Protein AF-A0A956HZU3-F1 (afdb_monomer)

Secondary structure (DSSP, 8-state):
-HHHHHHHHHHHHHHH-SS--TTHHHHHHHHHHHHHHHHHHHHHHTT--HHHHHHHHHHHHHHHHHHHHHHHHHHSS--SHHHHHHHHHHHHHS-TT--EE-SSS--TTS---SGGGS--GGGHHHHHTTSS--HHHHHHHH--SEEE--GGGGGS-HHHHHHHHHHEEEEETTEEEEEEEEETTSS-SEEEE-S-EEEEEEE-TT---EEETTEEPPTTS-EEE-SEEEEEEES-SEEEEEE-TTT-SSPPP-PPPTT--------

pLDDT: mean 79.98, std 14.67, range [31.06, 97.0]

Structure (mmCIF, N/CA/C/O backbone):
data_AF-A0A956HZU3-F1
#
_entry.id   AF-A0A956HZU3-F1
#
loop_
_atom_site.group_PDB
_atom_site.id
_atom_site.type_symbol
_atom_site.label_atom_id
_atom_site.label_alt_id
_atom_site.label_comp_id
_atom_site.label_asym_id
_atom_site.label_entity_id
_atom_site.label_seq_id
_atom_site.pdbx_PDB_ins_code
_atom_site.Cartn_x
_atom_site.Cartn_y
_atom_site.Cartn_z
_atom_site.occupancy
_atom_site.B_iso_or_equiv
_atom_site.auth_seq_id
_atom_site.auth_comp_id
_atom_site.auth_asym_id
_atom_site.auth_atom_id
_atom_site.pdbx_PDB_model_num
ATOM 1 N N . MET A 1 1 ? 22.272 3.287 -42.317 1.00 55.22 1 MET A N 1
ATOM 2 C CA . MET A 1 1 ? 21.400 4.434 -41.966 1.00 55.22 1 MET A CA 1
ATOM 3 C C . MET A 1 1 ? 20.396 4.067 -40.876 1.00 55.22 1 MET A C 1
ATOM 5 O O . MET A 1 1 ? 20.368 4.756 -39.868 1.00 55.22 1 MET A O 1
ATOM 9 N N . VAL A 1 2 ? 19.660 2.955 -41.013 1.00 59.88 2 VAL A N 1
ATOM 10 C CA . VAL A 1 2 ? 18.665 2.486 -40.021 1.00 59.88 2 VAL A CA 1
ATOM 11 C C . VAL A 1 2 ? 19.249 2.324 -38.608 1.00 59.88 2 VAL A C 1
ATOM 13 O O . VAL A 1 2 ? 18.708 2.892 -37.665 1.00 59.88 2 VAL A O 1
ATOM 16 N N . SER A 1 3 ? 20.396 1.655 -38.459 1.00 63.81 3 SER A N 1
ATOM 17 C CA . SER A 1 3 ? 21.000 1.378 -37.145 1.00 63.81 3 SER A CA 1
ATOM 18 C C . SER A 1 3 ? 21.489 2.652 -36.428 1.00 63.81 3 SER A C 1
ATOM 20 O O . SER A 1 3 ? 21.350 2.769 -35.216 1.00 63.81 3 SER A O 1
ATOM 22 N N . ALA A 1 4 ? 21.968 3.664 -37.165 1.00 64.19 4 ALA A N 1
ATOM 23 C CA . ALA A 1 4 ? 22.393 4.947 -36.590 1.00 64.19 4 ALA A CA 1
ATOM 24 C C . ALA A 1 4 ? 21.206 5.787 -36.083 1.00 64.19 4 ALA A C 1
ATOM 26 O O . ALA A 1 4 ? 21.270 6.355 -34.994 1.00 64.19 4 ALA A O 1
ATOM 27 N N . CYS A 1 5 ? 20.099 5.820 -36.834 1.00 70.62 5 CYS A N 1
ATOM 28 C CA . CYS A 1 5 ? 18.859 6.460 -36.391 1.00 70.62 5 CYS A CA 1
ATOM 29 C C . CYS A 1 5 ? 18.280 5.769 -35.149 1.00 70.62 5 CYS A C 1
ATOM 31 O O . CYS A 1 5 ? 17.784 6.443 -34.249 1.00 70.62 5 CYS A O 1
ATOM 33 N N . PHE A 1 6 ? 18.385 4.440 -35.074 1.00 68.31 6 PHE A N 1
ATOM 34 C CA . PHE A 1 6 ? 17.896 3.666 -33.937 1.00 68.31 6 PHE A CA 1
ATOM 35 C C . PHE A 1 6 ? 18.713 3.928 -32.666 1.00 68.31 6 PHE A C 1
ATOM 37 O O . PHE A 1 6 ? 18.137 4.196 -31.615 1.00 68.31 6 PHE A O 1
ATOM 44 N N . VAL A 1 7 ? 20.046 3.951 -32.772 1.00 69.25 7 VAL A N 1
ATOM 45 C CA . VAL A 1 7 ? 20.946 4.323 -31.666 1.00 69.25 7 VAL A CA 1
ATOM 46 C C . VAL A 1 7 ? 20.648 5.744 -31.183 1.00 69.25 7 VAL A C 1
ATOM 48 O O . VAL A 1 7 ? 20.482 5.960 -29.984 1.00 69.25 7 VAL A O 1
ATOM 51 N N . ALA A 1 8 ? 20.519 6.708 -32.100 1.00 71.75 8 ALA A N 1
ATOM 52 C CA . ALA A 1 8 ? 20.198 8.092 -31.752 1.00 71.75 8 ALA A CA 1
ATOM 53 C C . ALA A 1 8 ? 18.839 8.211 -31.039 1.00 71.75 8 ALA A C 1
ATOM 55 O O . ALA A 1 8 ? 18.731 8.902 -30.026 1.00 71.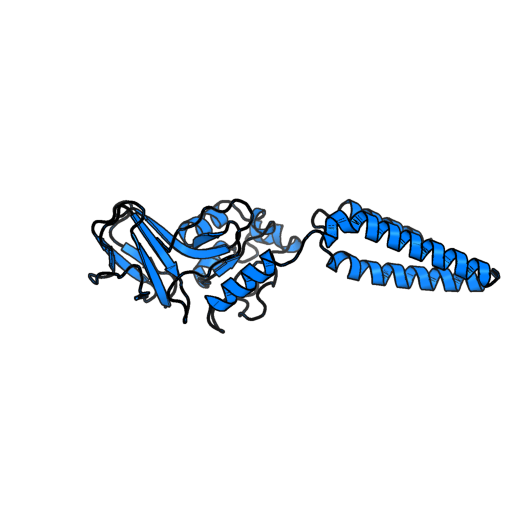75 8 ALA A O 1
ATOM 56 N N . PHE A 1 9 ? 17.821 7.489 -31.515 1.00 75.88 9 PHE A N 1
ATOM 57 C CA . PHE A 1 9 ? 16.510 7.426 -30.873 1.00 75.88 9 PHE A CA 1
ATOM 58 C C . PHE A 1 9 ? 16.578 6.803 -29.472 1.00 75.88 9 PHE A C 1
ATOM 60 O O . PHE A 1 9 ? 16.013 7.357 -28.531 1.00 75.88 9 PHE A O 1
ATOM 67 N N . SER A 1 10 ? 17.308 5.696 -29.295 1.00 70.19 10 SER A N 1
ATOM 68 C CA . SER A 1 10 ? 17.503 5.065 -27.984 1.00 70.19 10 SER A CA 1
ATOM 69 C C . SER A 1 10 ? 18.225 5.985 -26.993 1.00 70.19 10 SER A C 1
ATOM 71 O O . SER A 1 10 ? 17.832 6.062 -25.829 1.00 70.19 10 SER A O 1
ATOM 73 N N . MET A 1 11 ? 19.236 6.729 -27.448 1.00 72.12 11 MET A N 1
ATOM 74 C CA . MET A 1 11 ? 19.947 7.712 -26.622 1.00 72.12 11 MET A CA 1
ATOM 75 C C . MET A 1 11 ? 19.047 8.892 -26.234 1.00 72.12 11 MET A C 1
ATOM 77 O O . MET A 1 11 ? 19.053 9.319 -25.078 1.00 72.12 11 MET A O 1
ATOM 81 N N . LEU A 1 12 ? 18.227 9.388 -27.166 1.00 74.31 12 LEU A N 1
ATOM 82 C CA . LEU A 1 12 ? 17.253 10.444 -26.887 1.00 74.31 12 LEU A CA 1
ATOM 83 C C . LEU A 1 12 ? 16.189 9.973 -25.889 1.00 74.31 12 LEU A C 1
ATOM 85 O O . LEU A 1 12 ? 15.885 10.696 -24.943 1.00 74.31 12 LEU A O 1
ATOM 89 N N . ALA A 1 13 ? 15.680 8.748 -26.048 1.00 71.44 13 ALA A N 1
ATOM 90 C CA . ALA A 1 13 ? 14.733 8.139 -25.119 1.00 71.44 13 ALA A CA 1
ATOM 91 C C . ALA A 1 13 ? 15.297 8.080 -23.688 1.00 71.44 13 ALA A C 1
ATOM 93 O O . ALA A 1 13 ? 14.572 8.368 -22.740 1.00 71.44 13 ALA A O 1
ATOM 94 N N . PHE A 1 14 ? 16.592 7.790 -23.518 1.00 66.75 14 PHE A N 1
ATOM 95 C CA . PHE A 1 14 ? 17.268 7.835 -22.215 1.00 66.75 14 PHE A CA 1
ATOM 96 C C . PHE A 1 14 ? 17.380 9.236 -21.626 1.00 66.75 14 PHE A C 1
ATOM 98 O O . PHE A 1 14 ? 17.186 9.412 -20.421 1.00 66.75 14 PHE A O 1
ATOM 105 N N . ALA A 1 15 ? 17.699 10.221 -22.464 1.00 68.31 15 ALA A N 1
ATOM 106 C CA . ALA A 1 15 ? 17.847 11.603 -22.032 1.00 68.31 15 ALA A CA 1
ATOM 107 C C . ALA A 1 15 ? 16.521 12.189 -21.523 1.00 68.31 15 ALA A C 1
ATOM 109 O O . ALA A 1 15 ? 16.525 12.973 -20.575 1.00 68.31 15 ALA A O 1
ATOM 110 N N . ILE A 1 16 ? 15.393 11.782 -22.117 1.00 70.06 16 ILE A N 1
ATOM 111 C CA . ILE A 1 16 ? 14.059 12.290 -21.764 1.00 70.06 16 ILE A CA 1
ATOM 112 C C . ILE A 1 16 ? 13.296 11.401 -20.775 1.00 70.06 16 ILE A C 1
ATOM 114 O O . ILE A 1 16 ? 12.243 11.819 -20.298 1.00 70.06 16 ILE A O 1
ATOM 118 N N . ASN A 1 17 ? 13.777 10.188 -20.466 1.00 65.69 17 ASN A N 1
ATOM 119 C CA . ASN A 1 17 ? 13.073 9.276 -19.564 1.00 65.69 17 ASN A CA 1
ATOM 120 C C . ASN A 1 17 ? 13.079 9.837 -18.127 1.00 65.69 17 ASN A C 1
ATOM 122 O O . ASN A 1 17 ? 14.138 9.904 -17.491 1.00 65.69 17 ASN A O 1
ATOM 126 N N . PRO A 1 18 ? 11.909 10.208 -17.573 1.00 61.69 18 PRO A N 1
ATOM 127 C CA . PRO A 1 18 ? 11.825 10.784 -16.234 1.00 61.69 18 PRO A CA 1
ATOM 128 C C . PRO A 1 18 ? 12.069 9.749 -15.126 1.00 61.69 18 PRO A C 1
ATOM 130 O O . PRO A 1 18 ? 12.296 10.128 -13.980 1.00 61.69 18 PRO A O 1
ATOM 133 N N . THR A 1 19 ? 12.041 8.454 -15.456 1.00 61.81 19 THR A N 1
ATOM 134 C CA . THR A 1 19 ? 12.179 7.324 -14.528 1.00 61.81 19 THR A CA 1
ATOM 135 C C . THR A 1 19 ? 13.442 6.514 -14.837 1.00 61.81 19 THR A C 1
ATOM 137 O O . THR A 1 19 ? 13.384 5.516 -15.565 1.00 61.81 19 THR A O 1
ATOM 140 N N . PRO A 1 20 ? 14.606 6.941 -14.319 1.00 64.62 20 PRO A N 1
ATOM 141 C CA . PRO A 1 20 ? 15.894 6.376 -14.679 1.00 64.62 20 PRO A CA 1
ATOM 142 C C . PRO A 1 20 ? 16.182 5.055 -13.943 1.00 64.62 20 PRO A C 1
ATOM 144 O O . PRO A 1 20 ? 17.104 4.967 -13.139 1.00 64.62 20 PRO A O 1
ATOM 147 N N . PHE A 1 21 ? 15.396 4.011 -14.206 1.00 62.34 21 PHE A N 1
ATOM 148 C CA . PHE A 1 21 ? 15.615 2.700 -13.593 1.00 62.34 21 PHE A CA 1
ATOM 149 C C . PHE A 1 21 ? 16.594 1.832 -14.403 1.00 62.34 21 PHE A C 1
ATOM 151 O O . PHE A 1 21 ? 16.495 1.806 -15.635 1.00 62.34 21 PHE A O 1
ATOM 158 N N . PRO A 1 22 ? 17.494 1.065 -13.750 1.00 60.50 22 PRO A N 1
ATOM 159 C CA . PRO A 1 22 ? 18.492 0.232 -14.428 1.00 60.50 22 PRO A CA 1
ATOM 160 C C . PRO A 1 22 ? 17.939 -0.764 -15.456 1.00 60.50 22 PRO A C 1
ATOM 162 O O . PRO A 1 22 ? 18.592 -1.038 -16.459 1.00 60.50 22 PRO A O 1
ATOM 165 N N . TYR A 1 23 ? 16.723 -1.284 -15.267 1.00 64.81 23 TYR A N 1
ATOM 166 C CA . TYR A 1 23 ? 16.140 -2.248 -16.208 1.00 64.81 23 TYR A CA 1
ATOM 167 C C . TYR A 1 23 ? 15.876 -1.651 -17.602 1.00 64.81 23 TYR A C 1
ATOM 169 O O . TYR A 1 23 ? 15.844 -2.393 -18.582 1.00 64.81 23 TYR A O 1
ATOM 177 N N . ASN A 1 24 ? 15.752 -0.322 -17.724 1.00 68.88 24 ASN A N 1
ATOM 178 C CA . ASN A 1 24 ? 15.607 0.345 -19.022 1.00 68.88 24 ASN A CA 1
ATOM 179 C C . ASN A 1 24 ? 16.852 0.149 -19.912 1.00 68.88 24 ASN A C 1
ATOM 181 O O . ASN A 1 24 ? 16.731 0.155 -21.137 1.00 68.88 24 ASN A O 1
ATOM 185 N N . PHE A 1 25 ? 18.034 -0.097 -19.323 1.00 67.06 25 PHE A N 1
ATOM 186 C CA . PHE A 1 25 ? 19.242 -0.467 -20.073 1.00 67.06 25 PHE A CA 1
ATOM 187 C C . PHE A 1 25 ? 19.149 -1.841 -20.707 1.00 67.06 25 PHE A C 1
ATOM 189 O O . PHE A 1 25 ? 19.739 -2.031 -21.760 1.00 67.06 25 PHE A O 1
ATOM 196 N N . LEU A 1 26 ? 18.398 -2.780 -20.131 1.00 67.19 26 LEU A N 1
ATOM 197 C CA . LEU A 1 26 ? 18.351 -4.148 -20.641 1.00 67.19 26 LEU A CA 1
ATOM 198 C C . LEU A 1 26 ? 17.719 -4.204 -22.040 1.00 67.19 26 LEU A C 1
ATOM 200 O O . LEU A 1 26 ? 18.273 -4.816 -22.952 1.00 67.19 26 LEU A O 1
ATOM 204 N N . ALA A 1 27 ? 16.598 -3.500 -22.224 1.00 68.50 27 ALA A N 1
ATOM 205 C CA . ALA A 1 27 ? 15.901 -3.433 -23.507 1.00 68.50 27 ALA A CA 1
ATOM 206 C C . ALA A 1 27 ? 16.767 -2.785 -24.600 1.00 68.50 27 ALA A C 1
ATOM 208 O O . ALA A 1 27 ? 16.795 -3.245 -25.740 1.00 68.50 27 ALA A O 1
ATOM 209 N N . ILE A 1 28 ? 17.511 -1.736 -24.246 1.00 68.19 28 ILE A N 1
ATOM 210 C CA . ILE A 1 28 ? 18.325 -0.982 -25.202 1.00 68.19 28 ILE A CA 1
ATOM 211 C C . ILE A 1 28 ? 19.674 -1.658 -25.450 1.00 68.19 28 ILE A C 1
ATOM 213 O O . ILE A 1 28 ? 20.133 -1.666 -26.585 1.00 68.19 28 ILE A O 1
ATOM 217 N N . ALA A 1 29 ? 20.283 -2.294 -24.449 1.00 70.19 29 ALA A N 1
ATOM 218 C CA . ALA A 1 29 ? 21.513 -3.064 -24.620 1.00 70.19 29 ALA A CA 1
ATOM 219 C C . ALA A 1 29 ? 21.336 -4.165 -25.673 1.00 70.19 29 ALA A C 1
ATOM 221 O O . ALA A 1 29 ? 22.202 -4.322 -26.530 1.00 70.19 29 ALA A O 1
ATOM 222 N N . GLY A 1 30 ? 20.190 -4.858 -25.674 1.00 70.94 30 GLY A N 1
ATOM 223 C CA . GLY A 1 30 ? 19.863 -5.833 -26.717 1.00 70.94 30 GLY A CA 1
ATOM 224 C C . GLY A 1 30 ? 19.826 -5.211 -28.118 1.00 70.94 30 GLY A C 1
ATOM 225 O O . GLY A 1 30 ? 20.436 -5.728 -29.050 1.00 70.94 30 GLY A O 1
ATOM 226 N N . VAL A 1 31 ? 19.176 -4.056 -28.262 1.00 71.69 31 VAL A N 1
ATOM 227 C CA . VAL A 1 31 ? 19.087 -3.322 -29.537 1.00 71.69 31 VAL A CA 1
ATOM 228 C C . VAL A 1 31 ? 20.450 -2.796 -30.002 1.00 71.69 31 VAL A C 1
ATOM 230 O O . VAL A 1 31 ? 20.786 -2.907 -31.184 1.00 71.69 31 VAL A O 1
ATOM 233 N N . LEU A 1 32 ? 21.243 -2.231 -29.090 1.00 70.94 32 LEU A N 1
ATOM 234 C CA . LEU A 1 32 ? 22.584 -1.723 -29.375 1.00 70.94 32 LEU A CA 1
ATOM 235 C C . LEU A 1 32 ? 23.521 -2.858 -29.790 1.00 70.94 32 LEU A C 1
ATOM 237 O O . LEU A 1 32 ? 24.273 -2.692 -30.745 1.00 70.94 32 LEU A O 1
ATOM 241 N N . LEU A 1 33 ? 23.434 -4.016 -29.130 1.00 72.62 33 LEU A N 1
ATOM 242 C CA . LEU A 1 33 ? 24.206 -5.205 -29.483 1.00 72.62 33 LEU A CA 1
ATOM 243 C C . LEU A 1 33 ? 23.880 -5.675 -30.904 1.00 72.62 33 LEU A C 1
ATOM 245 O O . LEU A 1 33 ? 24.791 -5.869 -31.704 1.00 72.62 33 LEU A O 1
ATOM 249 N N . LEU A 1 34 ? 22.596 -5.801 -31.247 1.00 77.94 34 LEU A N 1
ATOM 250 C CA . LEU A 1 34 ? 22.176 -6.194 -32.597 1.00 77.94 34 LEU A CA 1
ATOM 251 C C . LEU A 1 34 ? 22.627 -5.176 -33.653 1.00 77.94 34 LEU A C 1
ATOM 253 O O . LEU A 1 34 ? 23.171 -5.559 -34.688 1.00 77.94 34 LEU A O 1
ATOM 257 N N . SER A 1 35 ? 22.478 -3.881 -33.363 1.00 73.25 35 SER A N 1
ATOM 258 C CA . SER A 1 35 ? 22.921 -2.794 -34.248 1.00 73.25 35 SER A CA 1
ATOM 259 C C . SER A 1 35 ? 24.441 -2.793 -34.447 1.00 73.25 35 SER A C 1
ATOM 261 O O . SER A 1 35 ? 24.927 -2.531 -35.550 1.00 73.25 35 SER A O 1
ATOM 263 N N . ALA A 1 36 ? 25.202 -3.103 -33.395 1.00 72.62 36 ALA A N 1
ATOM 264 C CA . ALA A 1 36 ? 26.652 -3.228 -33.453 1.00 72.62 36 ALA A CA 1
ATOM 265 C C . ALA A 1 36 ? 27.071 -4.444 -34.288 1.00 72.62 36 ALA A C 1
ATOM 267 O O . ALA A 1 36 ? 27.919 -4.304 -35.165 1.00 72.62 36 ALA A O 1
ATOM 268 N N . LEU A 1 37 ? 26.449 -5.609 -34.082 1.00 76.50 37 LEU A N 1
ATOM 269 C CA . LEU A 1 37 ? 26.722 -6.820 -34.864 1.00 76.50 37 LEU A CA 1
ATOM 270 C C . LEU A 1 37 ? 26.421 -6.620 -36.355 1.00 76.50 37 LEU A C 1
ATOM 272 O O . LEU A 1 37 ? 27.243 -6.977 -37.197 1.00 76.50 37 LEU A O 1
ATOM 276 N N . GLU A 1 38 ? 25.292 -5.990 -36.684 1.00 81.38 38 GLU A N 1
ATOM 277 C CA . GLU A 1 38 ? 24.943 -5.634 -38.063 1.00 81.38 38 GLU A CA 1
ATOM 278 C C . GLU A 1 38 ? 25.987 -4.687 -38.676 1.00 81.38 38 GLU A C 1
ATOM 280 O O . GLU A 1 38 ? 26.440 -4.884 -39.805 1.00 81.38 38 GLU A O 1
ATOM 285 N N . SER A 1 39 ? 26.408 -3.669 -37.922 1.00 74.19 39 SER A N 1
ATOM 286 C CA . SER A 1 39 ? 27.411 -2.704 -38.382 1.00 74.19 39 SER A CA 1
ATOM 287 C C . SER A 1 39 ? 28.773 -3.366 -38.604 1.00 74.19 39 SER A C 1
ATOM 289 O O . SER A 1 39 ? 29.423 -3.099 -39.611 1.00 74.19 39 SER A O 1
ATOM 291 N N . LEU A 1 40 ? 29.189 -4.272 -37.715 1.00 73.94 40 LEU A N 1
ATOM 292 C CA . LEU A 1 40 ? 30.429 -5.044 -37.852 1.00 73.94 40 LEU A CA 1
ATOM 293 C C . LEU A 1 40 ? 30.390 -5.977 -39.061 1.00 73.94 40 LEU A C 1
ATOM 295 O O . LEU A 1 40 ? 31.384 -6.090 -39.778 1.00 73.94 40 LEU A O 1
ATOM 299 N N . HIS A 1 41 ? 29.245 -6.609 -39.314 1.00 79.88 41 HIS A N 1
ATOM 300 C CA . HIS A 1 41 ? 29.042 -7.438 -40.495 1.00 79.88 41 HIS A CA 1
ATOM 301 C C . HIS A 1 41 ? 29.198 -6.615 -41.784 1.00 79.88 41 HIS A C 1
ATOM 303 O O . HIS A 1 41 ? 30.022 -6.964 -42.627 1.00 79.88 41 HIS A O 1
ATOM 309 N N . ARG A 1 42 ? 28.527 -5.460 -41.882 1.00 79.31 42 ARG A N 1
ATOM 310 C CA . ARG A 1 42 ? 28.642 -4.544 -43.034 1.00 79.31 42 ARG A CA 1
ATOM 311 C C . ARG A 1 42 ? 30.064 -4.000 -43.226 1.00 79.31 42 ARG A C 1
ATOM 313 O O . ARG A 1 42 ? 30.532 -3.897 -44.355 1.00 79.31 42 ARG A O 1
ATOM 320 N N . LEU A 1 43 ? 30.765 -3.667 -42.138 1.00 73.56 43 LEU A N 1
ATOM 321 C CA . LEU A 1 43 ? 32.158 -3.192 -42.184 1.00 73.56 43 LEU A CA 1
ATOM 322 C C . LEU A 1 43 ? 33.127 -4.282 -42.668 1.00 73.56 43 LEU A C 1
ATOM 324 O O . LEU A 1 43 ? 34.098 -3.988 -43.363 1.00 73.56 43 LEU A O 1
ATOM 328 N N . ARG A 1 44 ? 32.873 -5.548 -42.319 1.00 73.50 44 ARG A N 1
ATOM 329 C CA . ARG A 1 44 ? 33.633 -6.685 -42.850 1.00 73.50 44 ARG A CA 1
ATOM 330 C C . ARG A 1 44 ? 33.387 -6.865 -44.350 1.00 73.50 44 ARG A C 1
ATOM 332 O O . ARG A 1 44 ? 34.336 -7.118 -45.085 1.00 73.50 44 ARG A O 1
ATOM 339 N N . GLU A 1 45 ? 32.143 -6.718 -44.801 1.00 81.88 45 GLU A N 1
ATOM 340 C CA . GLU A 1 45 ? 31.785 -6.816 -46.224 1.00 81.88 45 GLU A CA 1
ATOM 341 C C . GLU A 1 45 ? 32.342 -5.663 -47.067 1.00 81.88 45 GLU A C 1
ATOM 343 O O . GLU A 1 45 ? 32.662 -5.860 -48.236 1.00 81.88 45 GLU A O 1
ATOM 348 N N . SER A 1 46 ? 32.552 -4.479 -46.485 1.00 79.06 46 SER A N 1
ATOM 349 C CA . SER A 1 46 ? 33.123 -3.326 -47.195 1.00 79.06 46 SER A CA 1
ATOM 350 C C . SER A 1 46 ? 34.637 -3.420 -47.448 1.00 79.06 46 SER A C 1
ATOM 352 O O . SER A 1 46 ? 35.250 -2.434 -47.851 1.00 79.06 46 SER A O 1
ATOM 354 N N . GLY A 1 47 ? 35.268 -4.568 -47.173 1.00 79.62 47 GLY A N 1
ATOM 355 C CA . GLY A 1 47 ? 36.694 -4.803 -47.431 1.00 79.62 47 GLY A CA 1
ATOM 356 C C . GLY A 1 47 ? 37.647 -4.106 -46.454 1.00 79.62 47 GLY A C 1
ATOM 357 O O . GLY A 1 47 ? 38.850 -4.028 -46.712 1.00 79.62 47 GLY A O 1
ATOM 358 N N . LEU A 1 48 ? 37.141 -3.597 -45.324 1.00 74.69 48 LEU A N 1
ATOM 359 C CA . LEU A 1 48 ? 37.990 -3.021 -44.283 1.00 74.69 48 LEU A CA 1
ATOM 360 C C . LEU A 1 48 ? 38.840 -4.111 -43.627 1.00 74.69 48 LEU A C 1
ATOM 362 O O . LEU A 1 48 ? 38.397 -5.236 -43.395 1.00 74.69 48 LEU A O 1
ATOM 366 N N . ARG A 1 49 ? 40.082 -3.760 -43.288 1.00 75.94 49 ARG A N 1
ATOM 367 C CA . ARG A 1 49 ? 40.988 -4.682 -42.600 1.00 75.94 49 ARG A CA 1
ATOM 368 C C . ARG A 1 49 ? 40.435 -5.000 -41.208 1.00 75.94 49 ARG A C 1
ATOM 370 O O . ARG A 1 49 ? 39.989 -4.101 -40.495 1.00 75.94 49 ARG A O 1
ATOM 377 N N . LEU A 1 50 ? 40.537 -6.266 -40.797 1.00 74.94 50 LEU A N 1
ATOM 378 C CA . LEU A 1 50 ? 40.063 -6.763 -39.497 1.00 74.94 50 LEU A CA 1
ATOM 379 C C . LEU A 1 50 ? 40.466 -5.876 -38.293 1.00 74.94 50 LEU A C 1
ATOM 381 O O . LEU A 1 50 ? 39.602 -5.619 -37.457 1.00 74.94 50 LEU A O 1
ATOM 385 N N . PRO A 1 51 ? 41.697 -5.323 -38.207 1.00 76.12 51 PRO A N 1
ATOM 386 C CA . PRO A 1 51 ? 42.075 -4.429 -37.111 1.00 76.12 51 PRO A CA 1
ATOM 387 C C . PRO A 1 51 ? 41.222 -3.157 -37.036 1.00 76.12 51 PRO A C 1
ATOM 389 O O . PRO A 1 51 ? 40.882 -2.715 -35.946 1.00 76.12 51 PRO A O 1
ATOM 392 N N . THR A 1 52 ? 40.824 -2.585 -38.175 1.00 73.12 52 THR A N 1
ATOM 393 C CA . THR A 1 52 ? 39.970 -1.388 -38.221 1.00 73.12 52 THR A CA 1
ATOM 394 C C . THR A 1 52 ? 38.570 -1.696 -37.701 1.00 73.12 52 THR A C 1
ATOM 396 O O . THR A 1 52 ? 38.022 -0.925 -36.919 1.00 73.12 52 THR A O 1
ATOM 399 N N . VAL A 1 53 ? 38.017 -2.851 -38.077 1.00 70.12 53 VAL A N 1
ATOM 400 C CA . VAL A 1 53 ? 36.716 -3.327 -37.586 1.00 70.12 53 VAL A CA 1
ATOM 401 C C . VAL A 1 53 ? 36.754 -3.528 -36.068 1.00 70.12 53 VAL A C 1
ATOM 403 O O . VAL A 1 53 ? 35.853 -3.076 -35.367 1.00 70.12 53 VAL A O 1
ATOM 406 N N . VAL A 1 54 ? 37.829 -4.130 -35.551 1.00 75.44 54 VAL A N 1
ATOM 407 C CA . VAL A 1 54 ? 38.035 -4.337 -34.108 1.00 75.44 54 VAL A CA 1
ATOM 408 C C . VAL A 1 54 ? 38.181 -3.009 -33.361 1.00 75.44 54 VAL A C 1
ATOM 410 O O . VAL A 1 54 ? 37.549 -2.831 -32.325 1.00 75.44 54 VAL A O 1
ATOM 413 N N . ILE A 1 55 ? 38.948 -2.048 -33.885 1.00 77.56 55 ILE A N 1
ATOM 414 C CA . ILE A 1 55 ? 39.109 -0.721 -33.265 1.00 77.56 55 ILE A CA 1
ATOM 415 C C . ILE A 1 55 ? 37.769 0.018 -33.206 1.00 77.56 55 ILE A C 1
ATOM 417 O O . ILE A 1 55 ? 37.418 0.562 -32.162 1.00 77.56 55 ILE A O 1
ATOM 421 N N . VAL A 1 56 ? 36.990 0.009 -34.292 1.00 73.38 56 VAL A N 1
ATOM 422 C CA . VAL A 1 56 ? 35.655 0.629 -34.312 1.00 73.38 56 VAL A CA 1
ATOM 423 C C . VAL A 1 56 ? 34.720 -0.060 -33.316 1.00 73.38 56 VAL A C 1
ATOM 425 O O . VAL A 1 56 ? 34.019 0.627 -32.576 1.00 73.38 56 VAL A O 1
ATOM 428 N N . ALA A 1 57 ? 34.746 -1.394 -33.232 1.00 71.38 57 ALA A N 1
ATOM 429 C CA . ALA A 1 57 ? 33.980 -2.145 -32.238 1.00 71.38 57 ALA A CA 1
ATOM 430 C C . ALA A 1 57 ? 34.335 -1.715 -30.807 1.00 71.38 57 ALA A C 1
ATOM 432 O O . ALA A 1 57 ? 33.447 -1.416 -30.012 1.00 71.38 57 ALA A O 1
ATOM 433 N N . LEU A 1 58 ? 35.631 -1.641 -30.495 1.00 75.88 58 LEU A N 1
ATOM 434 C CA . LEU A 1 58 ? 36.129 -1.249 -29.178 1.00 75.88 58 LEU A CA 1
ATOM 435 C C . LEU A 1 58 ? 35.755 0.194 -28.835 1.00 75.88 58 LEU A C 1
ATOM 437 O O . LEU A 1 58 ? 35.338 0.450 -27.713 1.00 75.88 58 LEU A O 1
ATOM 441 N N . LEU A 1 59 ? 35.835 1.125 -29.789 1.00 76.25 59 LEU A N 1
ATOM 442 C CA . LEU A 1 59 ? 35.413 2.514 -29.582 1.00 76.25 59 LEU A CA 1
ATOM 443 C C . LEU A 1 59 ? 33.904 2.628 -29.335 1.00 76.25 59 LEU A C 1
ATOM 445 O O . LEU A 1 59 ? 33.489 3.411 -28.483 1.00 76.25 59 LEU A O 1
ATOM 449 N N . LEU A 1 60 ? 33.083 1.837 -30.032 1.00 71.31 60 LEU A N 1
ATOM 450 C CA . LEU A 1 60 ? 31.636 1.789 -29.797 1.00 71.31 60 LEU A CA 1
ATOM 451 C C . LEU A 1 60 ? 31.305 1.198 -28.423 1.00 71.31 60 LEU A C 1
ATOM 453 O O . LEU A 1 60 ? 30.478 1.761 -27.709 1.00 71.31 60 LEU A O 1
ATOM 457 N N . VAL A 1 61 ? 31.972 0.109 -28.028 1.00 73.56 61 VAL A N 1
ATOM 458 C CA . VAL A 1 61 ? 31.825 -0.495 -26.694 1.00 73.56 61 VAL A CA 1
ATOM 459 C C . VAL A 1 61 ? 32.271 0.486 -25.611 1.00 73.56 61 VAL A C 1
ATOM 461 O O . VAL A 1 61 ? 31.526 0.714 -24.665 1.00 73.56 61 VAL A O 1
ATOM 464 N N . GLN A 1 62 ? 33.424 1.135 -25.777 1.00 72.56 62 GLN A N 1
ATOM 465 C CA . GLN A 1 62 ? 33.942 2.120 -24.828 1.00 72.56 62 GLN A CA 1
ATOM 466 C C . GLN A 1 62 ? 33.046 3.362 -24.739 1.00 72.56 62 GLN A C 1
ATOM 468 O O . GLN A 1 62 ? 32.848 3.904 -23.655 1.00 72.56 62 GLN A O 1
ATOM 473 N N . GLY A 1 63 ? 32.480 3.817 -25.860 1.00 71.88 63 GLY A N 1
ATOM 474 C CA . GLY A 1 63 ? 31.523 4.923 -25.898 1.00 71.88 63 GLY A CA 1
ATOM 475 C C . GLY A 1 63 ? 30.199 4.574 -25.216 1.00 71.88 63 GLY A C 1
ATOM 476 O O . GLY A 1 63 ? 29.664 5.389 -24.460 1.00 71.88 63 GLY A O 1
ATOM 477 N N . ALA A 1 64 ? 29.694 3.355 -25.424 1.00 69.62 64 ALA A N 1
ATOM 478 C CA . ALA A 1 64 ? 28.525 2.837 -24.720 1.00 69.62 64 ALA A CA 1
ATOM 479 C C . ALA A 1 64 ? 28.795 2.714 -23.213 1.00 69.62 64 ALA A C 1
ATOM 481 O O . ALA A 1 64 ? 27.979 3.174 -22.417 1.00 69.62 64 ALA A O 1
ATOM 482 N N . ASP A 1 65 ? 29.954 2.181 -22.824 1.00 65.19 65 ASP A N 1
ATOM 483 C CA . ASP A 1 65 ? 30.359 2.045 -21.425 1.00 65.19 65 ASP A CA 1
ATOM 484 C C . ASP A 1 65 ? 30.535 3.418 -20.766 1.00 65.19 65 ASP A C 1
ATOM 486 O O . ASP A 1 65 ? 30.003 3.660 -19.690 1.00 65.19 65 ASP A O 1
ATOM 490 N N . TRP A 1 66 ? 31.142 4.393 -21.450 1.00 67.69 66 TRP A N 1
ATOM 491 C CA . TRP A 1 66 ? 31.217 5.776 -20.969 1.00 67.69 66 TRP A CA 1
ATOM 492 C C . TRP A 1 66 ? 29.830 6.405 -20.785 1.00 67.69 66 TRP A C 1
ATOM 494 O O . TRP A 1 66 ? 29.594 7.055 -19.766 1.00 67.69 66 TRP A O 1
ATOM 504 N N . CYS A 1 67 ? 28.885 6.176 -21.705 1.00 66.25 67 CYS A N 1
ATOM 505 C CA . CYS A 1 67 ? 27.499 6.627 -21.547 1.00 66.25 67 CYS A CA 1
ATOM 506 C C . CYS A 1 67 ? 26.838 5.964 -20.331 1.00 66.25 67 CYS A C 1
ATOM 508 O O . CYS A 1 67 ? 26.297 6.662 -19.473 1.00 66.25 67 CYS A O 1
ATOM 510 N N . VAL A 1 68 ? 26.940 4.639 -20.198 1.00 65.44 68 VAL A N 1
ATOM 511 C CA . VAL A 1 68 ? 26.424 3.884 -19.045 1.00 65.44 68 VAL A CA 1
ATOM 512 C C . VAL A 1 68 ? 27.053 4.381 -17.741 1.00 65.44 68 VAL A C 1
ATOM 514 O O . VAL A 1 68 ? 26.327 4.625 -16.784 1.00 65.44 68 VAL A O 1
ATOM 517 N N . LEU A 1 69 ? 28.367 4.622 -17.701 1.00 63.00 69 LEU A N 1
ATOM 518 C CA . LEU A 1 69 ? 29.104 5.167 -16.556 1.00 63.00 69 LEU A CA 1
ATOM 519 C C . LEU A 1 69 ? 28.697 6.611 -16.226 1.00 63.00 69 LEU A C 1
ATOM 521 O O . LEU A 1 69 ? 28.629 6.972 -15.051 1.00 63.00 69 LEU A O 1
ATOM 525 N N . ARG A 1 70 ? 28.387 7.448 -17.222 1.00 65.44 70 ARG A N 1
ATOM 526 C CA . ARG A 1 70 ? 27.898 8.820 -16.999 1.00 65.44 70 ARG A CA 1
ATOM 527 C C . ARG A 1 70 ? 26.470 8.836 -16.461 1.00 65.44 70 ARG A C 1
ATOM 529 O O . ARG A 1 70 ? 26.147 9.668 -15.618 1.00 65.44 70 ARG A O 1
ATOM 536 N N . PHE A 1 71 ? 25.645 7.881 -16.885 1.00 57.97 71 PHE A N 1
ATOM 537 C CA . PHE A 1 71 ? 24.310 7.655 -16.335 1.00 57.97 71 PHE A CA 1
ATOM 538 C C . PHE A 1 71 ? 24.326 6.826 -15.036 1.00 57.97 71 PHE A C 1
ATOM 540 O O . PHE A 1 71 ? 23.351 6.862 -14.288 1.00 57.97 71 PHE A O 1
ATOM 547 N N . LYS A 1 72 ? 25.433 6.154 -14.694 1.00 57.25 72 LYS A N 1
ATOM 548 C CA . LYS A 1 72 ? 25.606 5.313 -13.493 1.00 57.25 72 LYS A CA 1
ATOM 549 C C . LYS A 1 72 ? 25.309 6.066 -12.203 1.00 57.25 72 LYS A C 1
ATOM 551 O O . LYS A 1 72 ? 24.653 5.525 -11.326 1.00 57.25 72 LYS A O 1
ATOM 556 N N . THR A 1 73 ? 25.699 7.332 -12.086 1.00 57.69 73 THR A N 1
ATOM 557 C CA . THR A 1 73 ? 25.398 8.130 -10.884 1.00 57.69 73 THR A CA 1
ATOM 558 C C . THR A 1 73 ? 23.919 8.489 -10.751 1.00 57.69 73 THR A C 1
ATOM 560 O O . THR A 1 73 ? 23.462 8.702 -9.633 1.00 57.69 73 THR A O 1
ATOM 563 N N . ARG A 1 74 ? 23.149 8.524 -11.847 1.00 57.09 74 ARG A N 1
ATOM 564 C CA . ARG A 1 74 ? 21.700 8.798 -11.835 1.00 57.09 74 ARG A CA 1
ATOM 565 C C . ARG A 1 74 ? 20.853 7.524 -11.741 1.00 57.09 74 ARG A C 1
ATOM 567 O O . ARG A 1 74 ? 19.814 7.555 -11.096 1.00 57.09 74 ARG A O 1
ATOM 574 N N . TYR A 1 75 ? 21.289 6.439 -12.382 1.00 51.69 75 TYR A N 1
ATOM 575 C CA . TYR A 1 75 ? 20.543 5.182 -12.498 1.00 51.69 75 TYR A CA 1
ATOM 576 C C . TYR A 1 75 ? 20.977 4.114 -11.476 1.00 51.69 75 TYR A C 1
ATOM 578 O O . TYR A 1 75 ? 20.142 3.340 -11.031 1.00 51.69 75 TYR A O 1
ATOM 586 N N . MET A 1 76 ? 22.261 4.053 -11.097 1.00 54.38 76 MET A N 1
ATOM 587 C CA . MET A 1 76 ? 22.823 3.000 -10.223 1.00 54.38 76 MET A CA 1
ATOM 588 C C . MET A 1 76 ? 23.090 3.462 -8.782 1.00 54.38 76 MET A C 1
ATOM 590 O O . MET A 1 76 ? 23.468 2.648 -7.947 1.00 54.38 76 MET A O 1
ATOM 594 N N . SER A 1 77 ? 22.917 4.752 -8.469 1.00 58.50 77 SER A N 1
ATOM 595 C CA . SER A 1 77 ? 22.974 5.249 -7.081 1.00 58.50 77 SER A CA 1
ATOM 596 C C . SER A 1 77 ? 21.695 4.956 -6.294 1.00 58.50 77 SER A C 1
ATOM 598 O O . SER A 1 77 ? 21.684 5.072 -5.071 1.00 58.50 77 SER A O 1
ATOM 600 N N . GLN A 1 78 ? 20.621 4.575 -6.989 1.00 55.69 78 GLN A N 1
ATOM 601 C CA . GLN A 1 78 ? 19.361 4.191 -6.373 1.00 55.69 78 GLN A CA 1
ATOM 602 C C . GLN A 1 78 ? 19.399 2.696 -6.064 1.00 55.69 78 GLN A C 1
ATOM 604 O O . GLN A 1 78 ? 19.446 1.864 -6.970 1.00 55.69 78 GLN A O 1
ATOM 609 N N . THR A 1 79 ? 19.406 2.350 -4.779 1.00 69.19 79 THR A N 1
ATOM 610 C CA . THR A 1 79 ? 19.211 0.968 -4.343 1.00 69.19 79 THR A CA 1
ATOM 611 C C . THR A 1 79 ? 17.717 0.663 -4.282 1.00 69.19 79 T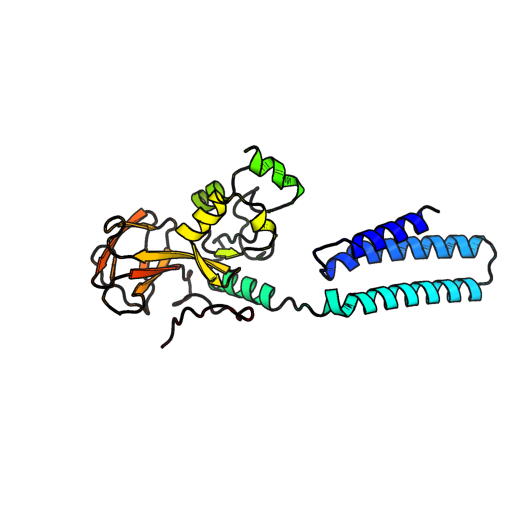HR A C 1
ATOM 613 O O . THR A 1 79 ? 16.896 1.534 -3.994 1.00 69.19 79 THR A O 1
ATOM 616 N N . ASN A 1 80 ? 17.350 -0.599 -4.507 1.00 77.06 80 ASN A N 1
ATOM 617 C CA . ASN A 1 80 ? 15.962 -1.045 -4.368 1.00 77.06 80 ASN A CA 1
ATOM 618 C C . ASN A 1 80 ? 15.596 -1.369 -2.909 1.00 77.06 80 ASN A C 1
ATOM 620 O O . ASN A 1 80 ? 14.571 -1.996 -2.671 1.00 77.06 80 ASN A O 1
ATOM 624 N N . GLU A 1 81 ? 16.407 -0.974 -1.923 1.00 82.44 81 GLU A N 1
ATOM 625 C CA . GLU A 1 81 ? 16.212 -1.386 -0.525 1.00 82.44 81 GLU A CA 1
ATOM 626 C C . GLU A 1 81 ? 14.886 -0.896 0.051 1.00 82.44 81 GLU A C 1
ATOM 628 O O . GLU A 1 81 ? 14.162 -1.664 0.680 1.00 82.44 81 GLU A O 1
ATOM 633 N N . VAL A 1 82 ? 14.501 0.349 -0.244 1.00 81.56 82 VAL A N 1
ATOM 634 C CA . VAL A 1 82 ? 13.195 0.881 0.175 1.00 81.56 82 VAL A CA 1
ATOM 635 C C . VAL A 1 82 ? 12.065 0.055 -0.445 1.00 81.56 82 VAL A C 1
ATOM 637 O O . VAL A 1 82 ? 11.153 -0.383 0.256 1.00 81.56 82 VAL A O 1
ATOM 640 N N . GLN A 1 83 ? 12.169 -0.241 -1.743 1.00 84.62 83 GLN A N 1
ATOM 641 C CA . GLN A 1 83 ? 11.192 -1.043 -2.475 1.00 84.62 83 GLN A CA 1
ATOM 642 C C . GLN A 1 83 ? 11.073 -2.465 -1.900 1.00 84.62 83 GLN A C 1
ATOM 644 O O . GLN A 1 83 ? 9.969 -2.964 -1.678 1.00 84.62 83 GLN A O 1
ATOM 649 N N . LEU A 1 84 ? 12.208 -3.100 -1.604 1.00 90.25 84 LEU A N 1
ATOM 650 C CA . LEU A 1 84 ? 12.274 -4.409 -0.958 1.00 90.25 84 LEU A CA 1
ATOM 651 C C . LEU A 1 84 ? 11.707 -4.365 0.461 1.00 90.25 84 LEU A C 1
ATOM 653 O O . LEU A 1 84 ? 11.049 -5.317 0.875 1.00 90.25 84 LEU A O 1
ATOM 657 N N . SER A 1 85 ? 11.909 -3.273 1.199 1.00 91.12 85 SER A N 1
ATOM 658 C CA . SER A 1 85 ? 11.340 -3.116 2.537 1.00 91.12 85 SER A CA 1
ATOM 659 C C . SER A 1 85 ? 9.812 -3.037 2.495 1.00 91.12 85 SER A C 1
ATOM 661 O O . SER A 1 85 ? 9.157 -3.683 3.310 1.00 91.12 85 SER A O 1
ATOM 663 N N . TYR A 1 86 ? 9.231 -2.360 1.495 1.00 93.50 86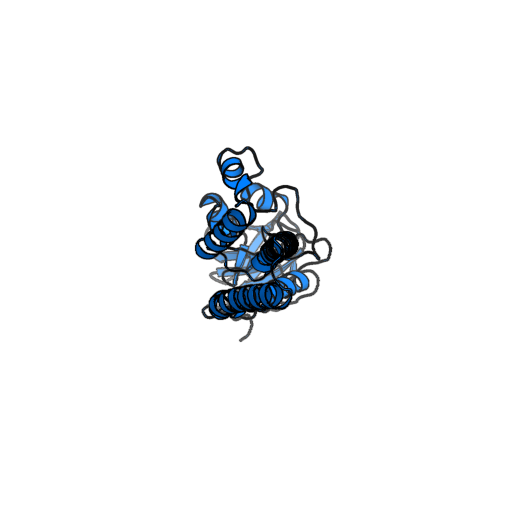 TYR A N 1
ATOM 664 C CA . TYR A 1 86 ? 7.786 -2.375 1.269 1.00 93.50 86 TYR A CA 1
ATOM 665 C C . TYR A 1 86 ? 7.276 -3.770 0.900 1.00 93.50 86 TYR A C 1
ATOM 667 O O . TYR A 1 86 ? 6.261 -4.196 1.442 1.00 93.50 86 TYR A O 1
ATOM 675 N N . ILE A 1 87 ? 7.977 -4.510 0.031 1.00 94.62 87 ILE A N 1
ATOM 676 C CA . ILE A 1 87 ? 7.597 -5.895 -0.300 1.00 94.62 87 ILE A CA 1
ATOM 677 C C . ILE A 1 87 ? 7.570 -6.753 0.967 1.00 94.62 87 ILE A C 1
ATOM 679 O O . ILE A 1 87 ? 6.545 -7.355 1.275 1.00 94.62 87 ILE A O 1
ATOM 683 N N . ARG A 1 88 ? 8.655 -6.744 1.750 1.00 95.44 88 ARG A N 1
ATOM 684 C CA . ARG A 1 88 ? 8.760 -7.536 2.985 1.00 95.44 88 ARG A CA 1
ATOM 685 C C . ARG A 1 88 ? 7.701 -7.138 4.013 1.00 95.44 88 ARG A C 1
ATOM 687 O O . ARG A 1 88 ? 7.113 -8.009 4.647 1.00 95.44 88 ARG A O 1
ATOM 694 N N . ALA A 1 89 ? 7.435 -5.842 4.174 1.00 95.62 89 ALA A N 1
ATOM 695 C CA . ALA A 1 89 ? 6.404 -5.348 5.084 1.00 95.62 89 ALA A CA 1
ATOM 696 C C . ALA A 1 89 ? 5.001 -5.793 4.648 1.00 95.62 89 ALA A C 1
ATOM 698 O O . ALA A 1 89 ? 4.213 -6.240 5.484 1.00 95.62 89 ALA A O 1
ATOM 699 N N . ALA A 1 90 ? 4.702 -5.726 3.346 1.00 96.62 90 ALA A N 1
ATOM 700 C CA . ALA A 1 90 ? 3.447 -6.218 2.794 1.00 96.62 90 ALA A CA 1
ATOM 701 C C . ALA A 1 90 ? 3.305 -7.723 3.025 1.00 96.62 90 ALA A C 1
ATOM 703 O O . ALA A 1 90 ? 2.278 -8.165 3.530 1.00 96.62 90 ALA A O 1
ATOM 704 N N . GLU A 1 91 ? 4.340 -8.507 2.734 1.00 96.38 91 GLU A N 1
ATOM 705 C CA . GLU A 1 91 ? 4.347 -9.956 2.938 1.00 96.38 91 GLU A CA 1
ATOM 706 C C . GLU A 1 91 ? 4.184 -10.347 4.410 1.00 96.38 91 GLU A C 1
ATOM 708 O O . GLU A 1 91 ? 3.457 -11.290 4.713 1.00 96.38 91 GLU A O 1
ATOM 713 N N . ALA A 1 92 ? 4.805 -9.612 5.332 1.00 95.94 92 ALA A N 1
ATOM 714 C CA . ALA A 1 92 ? 4.711 -9.884 6.763 1.00 95.94 92 ALA A CA 1
ATOM 715 C C . ALA A 1 92 ? 3.300 -9.638 7.325 1.00 95.94 92 ALA A C 1
ATOM 717 O O . ALA A 1 92 ? 2.831 -10.393 8.176 1.00 95.94 92 ALA A O 1
ATOM 718 N N . VAL A 1 93 ? 2.615 -8.592 6.851 1.00 96.19 93 VAL A N 1
ATOM 719 C CA . VAL A 1 93 ? 1.300 -8.165 7.367 1.00 96.19 93 VAL A CA 1
ATOM 720 C C . VAL A 1 93 ? 0.116 -8.769 6.594 1.00 96.19 93 VAL A C 1
ATOM 722 O O . VAL A 1 93 ? -1.041 -8.503 6.910 1.00 96.19 93 VAL A O 1
ATOM 725 N N . THR A 1 94 ? 0.361 -9.591 5.574 1.00 97.00 94 THR A N 1
ATOM 726 C CA . THR A 1 94 ? -0.695 -10.199 4.748 1.00 97.00 94 THR A CA 1
ATOM 727 C C . THR A 1 94 ? -0.544 -11.712 4.664 1.00 97.00 94 THR A C 1
ATOM 729 O O . THR A 1 94 ? 0.565 -12.237 4.564 1.00 97.00 94 THR A O 1
ATOM 732 N N . GLY A 1 95 ? -1.663 -12.434 4.688 1.00 95.44 95 GLY A N 1
ATOM 733 C CA . GLY A 1 95 ? -1.707 -13.862 4.387 1.00 95.44 95 GLY A CA 1
ATOM 734 C C . GLY A 1 95 ? -1.560 -14.148 2.890 1.00 95.44 95 GLY A C 1
ATOM 735 O O . GLY A 1 95 ? -1.678 -13.258 2.054 1.00 95.44 95 GLY A O 1
ATOM 736 N N . ALA A 1 96 ? -1.361 -15.418 2.530 1.00 94.31 96 ALA A N 1
ATOM 737 C CA . ALA A 1 96 ? -1.155 -15.836 1.137 1.00 94.31 96 ALA A CA 1
ATOM 738 C C . ALA A 1 96 ? -2.327 -15.495 0.191 1.00 94.31 96 ALA A C 1
ATOM 740 O O . ALA A 1 96 ? -2.130 -15.378 -1.014 1.00 94.31 96 ALA A O 1
ATOM 741 N N . HIS A 1 97 ? -3.538 -15.324 0.730 1.00 93.81 97 HIS A N 1
ATOM 742 C CA . HIS A 1 97 ? -4.747 -14.987 -0.030 1.00 93.81 97 HIS A CA 1
ATOM 743 C C . HIS A 1 97 ? -5.176 -13.521 0.115 1.00 93.81 97 HIS A C 1
ATOM 745 O O . HIS A 1 97 ? -6.173 -13.108 -0.478 1.00 93.81 97 HIS A O 1
ATOM 751 N N . ASP A 1 98 ? -4.445 -12.730 0.898 1.00 95.00 98 ASP A N 1
ATOM 752 C CA . ASP A 1 98 ? -4.734 -11.313 1.066 1.00 95.00 98 ASP A CA 1
ATOM 753 C C . ASP A 1 98 ? -4.158 -10.530 -0.123 1.00 95.00 98 ASP A C 1
ATOM 755 O O . ASP A 1 98 ? -2.955 -10.603 -0.378 1.00 95.00 98 ASP A O 1
ATOM 759 N N . PRO A 1 99 ? -4.980 -9.770 -0.863 1.00 94.19 99 PRO A N 1
ATOM 760 C CA . PRO A 1 99 ? -4.481 -9.002 -1.990 1.00 94.19 99 PRO A CA 1
ATOM 761 C C . PRO A 1 99 ? -3.686 -7.779 -1.528 1.00 94.19 99 PRO A C 1
ATOM 763 O O . PRO A 1 99 ? -4.036 -7.123 -0.545 1.00 94.19 99 PRO A O 1
ATOM 766 N N . VAL A 1 100 ? -2.664 -7.423 -2.301 1.00 94.56 100 VAL A N 1
ATOM 767 C CA . VAL A 1 100 ? -1.892 -6.185 -2.135 1.00 94.56 100 VAL A CA 1
ATOM 768 C C . VAL A 1 100 ? -2.040 -5.354 -3.399 1.00 94.56 100 VAL A C 1
ATOM 770 O O . VAL A 1 100 ? -1.979 -5.890 -4.505 1.00 94.56 100 VAL A O 1
ATOM 773 N N . ILE A 1 101 ? -2.236 -4.044 -3.251 1.00 92.44 101 ILE A N 1
ATOM 774 C CA . ILE A 1 101 ? -2.228 -3.135 -4.398 1.00 92.44 101 ILE A CA 1
ATOM 775 C C . ILE A 1 101 ? -0.968 -2.291 -4.385 1.00 92.44 101 ILE A C 1
ATOM 777 O O . ILE A 1 101 ? -0.785 -1.482 -3.488 1.00 92.44 101 ILE A O 1
ATOM 781 N N . ASP A 1 102 ? -0.163 -2.401 -5.436 1.00 90.56 102 ASP A N 1
ATOM 782 C CA . ASP A 1 102 ? 0.997 -1.533 -5.672 1.00 90.56 102 ASP A CA 1
ATOM 783 C C . ASP A 1 102 ? 0.933 -0.779 -7.017 1.00 90.56 102 ASP A C 1
ATOM 785 O O . ASP A 1 102 ? 1.734 0.118 -7.286 1.00 90.56 102 ASP A O 1
ATOM 789 N N . GLY A 1 103 ? -0.039 -1.114 -7.874 1.00 87.62 103 GLY A N 1
ATOM 790 C CA . GLY A 1 103 ? -0.233 -0.487 -9.179 1.00 87.62 103 GLY A CA 1
ATOM 791 C C . GLY A 1 103 ? 0.784 -0.875 -10.255 1.00 87.62 103 GLY A C 1
ATOM 792 O O . GLY A 1 103 ? 0.688 -0.340 -11.358 1.00 87.62 103 GLY A O 1
ATOM 793 N N . VAL A 1 104 ? 1.769 -1.732 -9.966 1.00 86.62 104 VAL A N 1
ATOM 794 C CA . VAL A 1 104 ? 2.943 -1.978 -10.829 1.00 86.62 104 VAL A CA 1
ATOM 795 C C . VAL A 1 104 ? 3.436 -3.430 -10.868 1.00 86.62 104 VAL A C 1
ATOM 797 O O . VAL A 1 104 ? 4.307 -3.733 -11.676 1.00 86.62 104 VAL A O 1
ATOM 800 N N . GLY A 1 105 ? 2.911 -4.323 -10.032 1.00 87.88 105 GLY A N 1
ATOM 801 C CA . GLY A 1 105 ? 3.347 -5.719 -9.933 1.00 87.88 105 GLY A CA 1
ATOM 802 C C . GLY A 1 105 ? 4.589 -5.921 -9.095 1.00 87.88 105 GLY A C 1
ATOM 803 O O . GLY A 1 105 ? 5.473 -6.678 -9.480 1.00 87.88 105 GLY A O 1
ATOM 804 N N . MET A 1 106 ? 4.667 -5.238 -7.961 1.00 89.88 106 MET A N 1
ATOM 805 C CA . MET A 1 106 ? 5.811 -5.321 -7.067 1.00 89.88 106 MET A CA 1
ATOM 806 C C . MET A 1 106 ? 5.722 -6.517 -6.112 1.00 89.88 106 MET A C 1
ATOM 808 O O . MET A 1 106 ? 6.714 -7.218 -5.923 1.00 89.88 106 MET A O 1
ATOM 812 N N . VAL A 1 107 ? 4.554 -6.769 -5.516 1.00 93.56 107 VAL A N 1
ATOM 813 C CA . VAL A 1 107 ? 4.358 -7.837 -4.519 1.00 93.56 107 VAL A CA 1
ATOM 814 C C . VAL A 1 107 ? 3.804 -9.095 -5.190 1.00 93.56 107 VAL A C 1
ATOM 816 O O . VAL A 1 107 ? 2.619 -9.406 -5.110 1.00 93.56 107 VAL A O 1
ATOM 819 N N . LEU A 1 108 ? 4.680 -9.831 -5.878 1.00 93.25 108 LEU A N 1
ATOM 820 C CA . LEU A 1 108 ? 4.307 -11.005 -6.687 1.00 93.25 108 LEU A CA 1
ATOM 821 C C . LEU A 1 108 ? 3.861 -12.229 -5.869 1.00 93.25 108 LEU A C 1
ATOM 823 O O . LEU A 1 108 ? 3.287 -13.165 -6.417 1.00 93.25 108 LEU A O 1
ATOM 827 N N . THR A 1 109 ? 4.121 -12.239 -4.564 1.00 95.69 109 THR A N 1
ATOM 828 C CA . THR A 1 109 ? 3.751 -13.325 -3.643 1.00 95.69 109 THR A CA 1
ATOM 829 C C . THR A 1 109 ? 2.310 -13.224 -3.140 1.00 95.69 109 THR A C 1
ATOM 831 O O . THR A 1 109 ? 1.895 -14.027 -2.298 1.00 95.69 109 THR A O 1
ATOM 834 N N . ARG A 1 110 ? 1.544 -12.230 -3.602 1.00 95.19 110 ARG A N 1
ATOM 835 C CA . ARG A 1 110 ? 0.154 -11.987 -3.206 1.00 95.19 110 ARG A CA 1
ATOM 836 C C . ARG A 1 110 ? -0.760 -11.949 -4.426 1.00 95.19 110 ARG A C 1
ATOM 838 O O . ARG A 1 110 ? -0.318 -11.584 -5.516 1.00 95.19 110 ARG A O 1
ATOM 845 N N . PRO A 1 111 ? -2.032 -12.355 -4.274 1.00 92.88 111 PRO A N 1
ATOM 846 C CA . PRO A 1 111 ? -2.953 -12.393 -5.389 1.00 92.88 111 PRO A CA 1
ATOM 847 C C . PRO A 1 111 ? -3.202 -10.989 -5.923 1.00 92.88 111 PRO A C 1
ATOM 849 O O . PRO A 1 111 ? -3.433 -10.034 -5.179 1.00 92.88 111 PRO A O 1
ATOM 852 N N . VAL A 1 112 ? -3.227 -10.908 -7.247 1.00 86.81 112 VAL A N 1
ATOM 853 C CA . VAL A 1 112 ? -3.696 -9.735 -7.964 1.00 86.81 112 VAL A CA 1
ATOM 854 C C . VAL A 1 112 ? -5.204 -9.592 -7.712 1.00 86.81 112 VAL A C 1
ATOM 856 O O . VAL A 1 112 ? -5.954 -10.511 -8.049 1.00 86.81 112 VAL A O 1
ATOM 859 N N . PRO A 1 113 ? -5.689 -8.467 -7.158 1.00 78.19 113 PRO A N 1
ATOM 860 C CA . PRO A 1 113 ? -7.084 -8.375 -6.726 1.00 78.19 113 PRO A CA 1
ATOM 861 C C . PRO A 1 113 ? -8.111 -8.330 -7.884 1.00 78.19 113 PRO A C 1
ATOM 863 O O . PRO A 1 113 ? -9.309 -8.367 -7.638 1.00 78.19 113 PRO A O 1
ATOM 866 N N . GLY A 1 114 ? -7.686 -8.231 -9.154 1.00 80.62 114 GLY A N 1
ATOM 867 C CA . GLY A 1 114 ? -8.561 -8.083 -10.329 1.00 80.62 114 GLY A CA 1
ATOM 868 C C . GLY A 1 114 ? -7.884 -7.355 -11.497 1.00 80.62 114 GLY A C 1
ATOM 869 O O . GLY A 1 114 ? -6.745 -6.939 -11.372 1.00 80.62 114 GLY A O 1
ATOM 870 N N . ARG A 1 115 ? -8.569 -7.190 -12.638 1.00 80.44 115 ARG A N 1
ATOM 871 C CA . ARG A 1 115 ? -7.974 -6.733 -13.918 1.00 80.44 115 ARG A CA 1
ATOM 872 C C . ARG A 1 115 ? -7.390 -5.315 -13.898 1.00 80.44 115 ARG A C 1
ATOM 874 O O . ARG A 1 115 ? -6.379 -5.081 -14.555 1.00 80.44 115 ARG A O 1
ATOM 881 N N . ASP A 1 116 ? -8.014 -4.3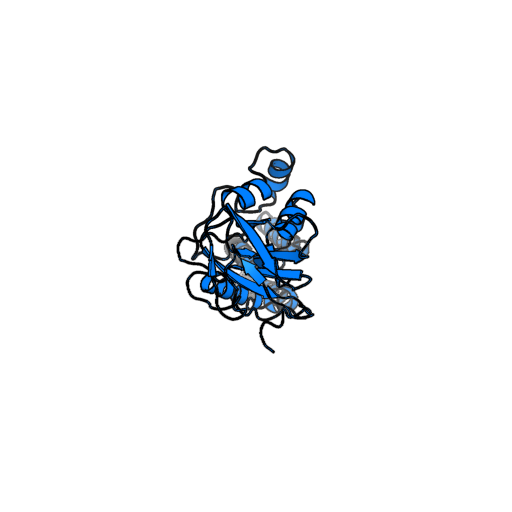89 -13.175 1.00 79.69 116 ASP A N 1
ATOM 882 C CA . ASP A 1 116 ? -7.670 -2.958 -13.207 1.00 79.69 116 ASP A CA 1
ATOM 883 C C . ASP A 1 116 ? -6.681 -2.540 -12.100 1.00 79.69 116 ASP A C 1
ATOM 885 O O . ASP A 1 116 ? -6.451 -1.352 -11.879 1.00 79.69 116 ASP A O 1
ATOM 889 N N . TRP A 1 117 ? -6.050 -3.522 -11.448 1.00 81.50 117 TRP A N 1
ATOM 890 C CA . TRP A 1 117 ? -5.025 -3.330 -10.419 1.00 81.50 117 TRP A CA 1
ATOM 891 C C . TRP A 1 117 ? -3.768 -2.602 -10.910 1.00 81.50 117 TRP A C 1
ATOM 893 O O . TRP A 1 117 ? -3.104 -1.935 -10.121 1.00 81.50 117 TRP A O 1
ATOM 903 N N . LEU A 1 118 ? -3.422 -2.758 -12.193 1.00 85.00 118 LEU A N 1
ATOM 904 C CA . LEU A 1 118 ? -2.216 -2.205 -12.798 1.00 85.00 118 LEU A CA 1
ATOM 905 C C . LEU A 1 118 ? -2.483 -0.775 -13.270 1.00 85.00 118 LEU A C 1
ATOM 907 O O . LEU A 1 118 ? -3.247 -0.554 -14.210 1.00 85.00 118 LEU A O 1
ATOM 911 N N . LEU A 1 119 ? -1.784 0.194 -12.684 1.00 81.44 119 LEU A N 1
ATOM 912 C CA . LEU A 1 119 ? -1.817 1.579 -13.134 1.00 81.44 119 LEU A CA 1
ATOM 913 C C . LEU A 1 119 ? -0.827 1.744 -14.287 1.00 81.44 119 LEU A C 1
ATOM 915 O O . LEU A 1 119 ? 0.388 1.727 -14.101 1.00 81.44 119 LEU A O 1
ATOM 919 N N . HIS A 1 120 ? -1.343 1.930 -15.500 1.00 82.62 120 HIS A N 1
ATOM 920 C CA . HIS A 1 120 ? -0.520 2.153 -16.687 1.00 82.62 120 HIS A CA 1
ATOM 921 C C . HIS A 1 120 ? -0.964 3.400 -17.456 1.00 82.62 120 HIS A C 1
ATOM 923 O O . HIS A 1 120 ? -2.151 3.723 -17.513 1.00 82.62 120 HIS A O 1
ATOM 929 N N . SER A 1 121 ? -0.010 4.109 -18.068 1.00 78.44 121 SER A N 1
ATOM 930 C CA . SER A 1 121 ? -0.269 5.375 -18.769 1.00 78.44 121 SER A CA 1
ATOM 931 C C . SER A 1 121 ? -1.266 5.208 -19.919 1.00 78.44 121 SER A C 1
ATOM 933 O O . SER A 1 121 ? -2.118 6.069 -20.117 1.00 78.44 121 SER A O 1
ATOM 935 N N . SER A 1 122 ? -1.235 4.063 -20.610 1.00 80.44 122 SER A N 1
ATOM 936 C CA . SER A 1 122 ? -2.196 3.718 -21.673 1.00 80.44 122 SER A CA 1
ATOM 937 C C . SER A 1 122 ? -3.641 3.544 -21.186 1.00 80.44 122 SER A C 1
ATOM 939 O O . SER A 1 122 ? -4.563 3.557 -22.000 1.00 80.44 122 SER A O 1
ATOM 941 N N . LEU A 1 123 ? -3.859 3.384 -19.876 1.00 77.12 123 LEU A N 1
ATOM 942 C CA . LEU A 1 123 ? -5.186 3.261 -19.266 1.00 77.12 123 LEU A CA 1
ATOM 943 C C . LEU A 1 123 ? -5.659 4.568 -18.617 1.00 77.12 123 LEU A C 1
ATOM 945 O O . LEU A 1 123 ? -6.817 4.662 -18.218 1.00 77.12 123 LEU A O 1
ATOM 949 N N . ARG A 1 124 ? -4.802 5.596 -18.546 1.00 77.25 124 ARG A N 1
ATOM 950 C CA . ARG A 1 124 ? -5.085 6.853 -17.836 1.00 77.25 124 ARG A CA 1
ATOM 951 C C . ARG A 1 124 ? -6.373 7.529 -18.307 1.00 77.25 124 ARG A C 1
ATOM 953 O O . ARG A 1 124 ? -7.204 7.892 -17.480 1.00 77.25 124 ARG A O 1
ATOM 960 N N . THR A 1 125 ? -6.551 7.681 -19.618 1.00 78.69 125 THR A N 1
ATOM 961 C CA . THR A 1 125 ? -7.762 8.289 -20.198 1.00 78.69 125 THR A CA 1
ATOM 962 C C . THR A 1 125 ? -8.998 7.437 -19.925 1.00 78.69 125 THR A C 1
ATOM 964 O O . THR A 1 125 ? -10.044 7.968 -19.567 1.00 78.69 125 THR A O 1
ATOM 967 N N . LYS A 1 126 ? -8.858 6.108 -19.979 1.00 79.94 126 LYS A N 1
ATOM 968 C CA . LYS A 1 126 ? -9.952 5.158 -19.739 1.00 79.94 126 LYS A CA 1
ATOM 969 C C . LYS A 1 126 ? -10.487 5.213 -18.309 1.00 79.94 126 LYS A C 1
ATOM 971 O O . LYS A 1 126 ? -11.696 5.130 -18.117 1.00 79.94 126 LYS A O 1
ATOM 976 N N . TYR A 1 127 ? -9.620 5.420 -17.313 1.00 74.31 127 TYR A N 1
ATOM 977 C CA . TYR A 1 127 ? -10.065 5.674 -15.937 1.00 74.31 127 TYR A CA 1
ATOM 978 C C . TYR A 1 127 ? -10.843 6.991 -15.813 1.00 74.31 127 TYR A C 1
ATOM 980 O O . TYR A 1 127 ? -11.822 7.051 -15.074 1.00 74.31 127 TYR A O 1
ATOM 988 N N . GLY A 1 128 ? -10.424 8.038 -16.534 1.00 72.12 128 GLY A N 1
ATOM 989 C CA . GLY A 1 128 ? -11.095 9.343 -16.540 1.00 72.12 128 GLY A CA 1
ATOM 990 C C . GLY A 1 128 ? -12.470 9.323 -17.215 1.00 72.12 128 GLY A C 1
ATOM 991 O O . GLY A 1 128 ? -13.391 9.975 -16.734 1.00 72.12 128 GLY A O 1
ATOM 992 N N . HIS A 1 129 ? -12.623 8.538 -18.284 1.00 79.38 129 HIS A N 1
ATOM 993 C CA . HIS A 1 129 ? -13.885 8.370 -19.014 1.00 79.38 129 HIS A CA 1
ATOM 994 C C . HIS A 1 129 ? -14.823 7.309 -18.414 1.00 79.38 129 HIS A C 1
ATOM 996 O O . HIS A 1 129 ? -15.924 7.117 -18.918 1.00 79.38 129 HIS A O 1
ATOM 1002 N N . GLY A 1 130 ? -14.415 6.619 -17.342 1.00 72.25 130 GLY A N 1
ATOM 1003 C CA . GLY A 1 130 ? -15.234 5.584 -16.700 1.00 72.25 130 GLY A CA 1
ATOM 1004 C C . GLY A 1 130 ? -15.330 4.267 -17.481 1.00 72.25 130 GLY A C 1
ATOM 1005 O O . GLY A 1 130 ? -16.151 3.421 -17.146 1.00 72.25 130 GLY A O 1
ATOM 1006 N N . GLU A 1 131 ? -14.481 4.058 -18.491 1.00 80.00 131 GLU A N 1
ATOM 1007 C CA . GLU A 1 131 ? -14.404 2.808 -19.271 1.00 80.00 131 GLU A CA 1
ATOM 1008 C C . GLU A 1 131 ? -13.733 1.656 -18.503 1.00 80.00 131 GLU A C 1
ATOM 1010 O O . GLU A 1 131 ? -13.694 0.514 -18.967 1.00 80.00 131 GLU A O 1
ATOM 1015 N N . ARG A 1 132 ? -13.130 1.965 -17.355 1.00 75.69 132 ARG A N 1
ATOM 1016 C CA . ARG A 1 132 ? -12.461 1.024 -16.455 1.00 75.69 132 ARG A CA 1
ATOM 1017 C C . ARG A 1 132 ? -12.967 1.214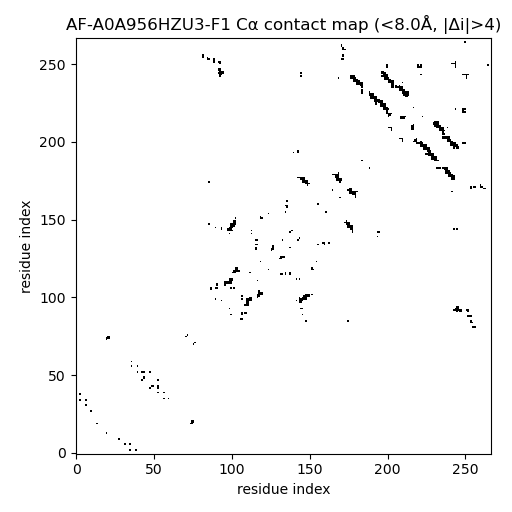 -15.044 1.00 75.69 132 ARG A C 1
ATOM 1019 O O . ARG A 1 132 ? -13.413 2.308 -14.687 1.00 75.69 132 ARG A O 1
ATOM 1026 N N . GLU A 1 133 ? -12.867 0.158 -14.241 1.00 74.06 133 GLU A N 1
ATOM 1027 C CA . GLU A 1 133 ? -13.212 0.259 -12.833 1.00 74.06 133 GLU A CA 1
ATOM 1028 C C . GLU A 1 133 ? -12.337 1.336 -12.200 1.00 74.06 133 GLU A C 1
ATOM 1030 O O . GLU A 1 133 ? -11.111 1.360 -12.350 1.00 74.06 133 GLU A O 1
ATOM 1035 N N . THR A 1 134 ? -12.982 2.293 -11.536 1.00 75.56 134 THR A N 1
ATOM 1036 C CA . THR A 1 134 ? -12.216 3.340 -10.883 1.00 75.56 134 THR A CA 1
ATOM 1037 C C . THR A 1 134 ? -11.511 2.748 -9.679 1.00 75.56 134 THR A C 1
ATOM 1039 O O . THR A 1 134 ? -12.055 1.916 -8.951 1.00 75.56 134 THR A O 1
ATOM 1042 N N . PHE A 1 135 ? -10.299 3.232 -9.434 1.00 78.19 135 PHE A N 1
ATOM 1043 C CA . PHE A 1 135 ? -9.463 2.752 -8.344 1.00 78.19 135 PHE A CA 1
ATOM 1044 C C . PHE A 1 135 ? -10.182 2.756 -6.980 1.00 78.19 135 PHE A C 1
ATOM 1046 O O . PHE A 1 135 ? -9.980 1.878 -6.148 1.00 78.19 135 PHE A O 1
ATOM 1053 N N . ARG A 1 136 ? -11.096 3.711 -6.765 1.00 82.19 136 ARG A N 1
ATOM 1054 C CA . ARG A 1 136 ? -11.948 3.744 -5.572 1.00 82.19 136 ARG A CA 1
ATOM 1055 C C . ARG A 1 136 ? -12.896 2.549 -5.480 1.00 82.19 136 ARG A C 1
ATOM 1057 O O . ARG A 1 136 ? -12.963 1.947 -4.417 1.00 82.19 136 ARG A O 1
ATOM 1064 N N . TYR A 1 137 ? -13.651 2.240 -6.536 1.00 81.19 137 TYR A N 1
ATOM 1065 C CA . TYR A 1 137 ? -14.578 1.098 -6.505 1.00 81.19 137 TYR A CA 1
ATOM 1066 C C . TYR A 1 137 ? -13.826 -0.203 -6.252 1.00 81.19 137 TYR A C 1
ATOM 1068 O O . TYR A 1 137 ? -14.257 -1.034 -5.459 1.00 81.19 137 TYR A O 1
ATOM 1076 N N . TYR A 1 138 ? -12.635 -0.296 -6.828 1.00 81.69 138 TYR A N 1
ATOM 1077 C CA . TYR A 1 138 ? -11.747 -1.413 -6.617 1.00 81.69 138 TYR A CA 1
ATOM 1078 C C . TYR A 1 138 ? -11.303 -1.560 -5.149 1.00 81.69 138 TYR A C 1
ATOM 1080 O O . TYR A 1 138 ? -11.446 -2.634 -4.562 1.00 81.69 138 TYR A O 1
ATOM 1088 N N . LEU A 1 139 ? -10.848 -0.472 -4.511 1.00 87.00 139 LEU A N 1
ATOM 1089 C CA . LEU A 1 139 ? -10.525 -0.477 -3.078 1.00 87.00 139 LEU A CA 1
ATOM 1090 C C . LEU A 1 139 ? -11.740 -0.801 -2.198 1.00 87.00 139 LEU A C 1
ATOM 1092 O O . LEU A 1 139 ? -11.586 -1.493 -1.196 1.00 87.00 139 LEU A O 1
ATOM 1096 N N . GLN A 1 140 ? -12.928 -0.313 -2.561 1.00 85.94 140 GLN A N 1
ATOM 1097 C CA . GLN A 1 140 ? -14.174 -0.587 -1.835 1.00 85.94 140 GLN A CA 1
ATOM 1098 C C . GLN A 1 140 ? -14.565 -2.062 -1.912 1.00 85.94 140 GLN A C 1
ATOM 1100 O O . GLN A 1 140 ? -14.952 -2.649 -0.907 1.00 85.94 140 GLN A O 1
ATOM 1105 N N . ARG A 1 141 ? -14.459 -2.662 -3.098 1.00 86.75 141 ARG A N 1
ATOM 1106 C CA . ARG A 1 141 ? -14.872 -4.042 -3.351 1.00 86.75 141 ARG A CA 1
ATOM 1107 C C . ARG A 1 141 ? -13.914 -5.061 -2.747 1.00 86.75 141 ARG A C 1
ATOM 1109 O O . ARG A 1 141 ? -14.358 -6.067 -2.204 1.00 86.75 141 ARG A O 1
ATOM 1116 N N . HIS A 1 142 ? -12.612 -4.834 -2.899 1.00 88.50 142 HIS A N 1
ATOM 1117 C CA . HIS A 1 142 ? -11.599 -5.821 -2.527 1.00 88.50 142 HIS A CA 1
ATOM 1118 C C . HIS A 1 142 ? -11.021 -5.600 -1.131 1.00 88.50 142 HIS A C 1
ATOM 1120 O O . HIS A 1 142 ? -10.477 -6.551 -0.564 1.00 88.50 142 HIS A O 1
ATOM 1126 N N . ALA A 1 143 ? -11.128 -4.374 -0.599 1.00 92.19 143 ALA A N 1
ATOM 1127 C CA . ALA A 1 143 ? -10.591 -3.965 0.697 1.00 92.19 143 ALA A CA 1
ATOM 1128 C C . ALA A 1 143 ? -9.216 -4.607 0.981 1.00 92.19 143 ALA A C 1
ATOM 1130 O O . ALA A 1 143 ? -9.085 -5.388 1.932 1.00 92.19 143 ALA A O 1
ATOM 1131 N N . PRO A 1 144 ? -8.214 -4.397 0.103 1.00 94.62 144 PRO A N 1
ATOM 1132 C CA . PRO A 1 144 ? -6.887 -4.966 0.301 1.00 94.62 144 PRO A CA 1
ATOM 1133 C C . PRO A 1 144 ? -6.311 -4.488 1.637 1.00 94.62 144 PRO A C 1
ATOM 1135 O O . PRO A 1 144 ? -6.447 -3.313 1.966 1.00 94.62 144 PRO A O 1
ATOM 1138 N N . PRO A 1 145 ? -5.638 -5.346 2.417 1.00 96.12 145 PRO A N 1
ATOM 1139 C CA . PRO A 1 145 ? -5.032 -4.887 3.661 1.00 96.12 145 PRO A CA 1
ATOM 1140 C C . PRO A 1 145 ? -3.893 -3.881 3.474 1.00 96.12 145 PRO A C 1
ATOM 1142 O O . PRO A 1 145 ? -3.626 -3.087 4.374 1.00 96.12 145 PRO A O 1
ATOM 1145 N N . VAL A 1 146 ? -3.214 -3.928 2.324 1.00 96.19 146 VAL A N 1
ATOM 1146 C CA . VAL A 1 146 ? -2.042 -3.100 2.022 1.00 96.19 146 VAL A CA 1
ATOM 1147 C C . VAL A 1 146 ? -2.216 -2.406 0.680 1.00 96.19 146 VAL A C 1
ATOM 1149 O O . VAL A 1 146 ? -2.562 -3.025 -0.333 1.00 96.19 146 VAL A O 1
ATOM 1152 N N . VAL A 1 147 ? -1.885 -1.120 0.680 1.00 95.06 147 VAL A N 1
ATOM 1153 C CA . VAL A 1 147 ? -1.779 -0.278 -0.501 1.00 95.06 147 VAL A CA 1
ATOM 1154 C C . VAL A 1 147 ? -0.401 0.383 -0.529 1.00 95.06 147 VAL A C 1
ATOM 1156 O O . VAL A 1 147 ? -0.016 1.088 0.402 1.00 95.06 147 VAL A O 1
ATOM 1159 N N . ILE A 1 148 ? 0.330 0.194 -1.623 1.00 93.81 148 ILE A N 1
ATOM 1160 C CA . ILE A 1 148 ? 1.639 0.789 -1.873 1.00 93.81 148 ILE A CA 1
ATOM 1161 C C . ILE A 1 148 ? 1.499 1.801 -3.007 1.00 93.81 148 ILE A C 1
ATOM 1163 O O . ILE A 1 148 ? 1.159 1.465 -4.144 1.00 93.81 148 ILE A O 1
ATOM 1167 N N . THR A 1 149 ? 1.742 3.066 -2.692 1.00 91.12 149 THR A N 1
ATOM 1168 C CA . THR A 1 149 ? 1.629 4.157 -3.658 1.00 91.12 149 THR A CA 1
ATOM 1169 C C . THR A 1 149 ? 2.948 4.413 -4.380 1.00 91.12 149 THR A C 1
ATOM 1171 O O . THR A 1 149 ? 4.026 4.053 -3.921 1.00 91.12 149 THR A O 1
ATOM 1174 N N . ASN A 1 150 ? 2.861 5.026 -5.555 1.00 84.81 150 ASN A N 1
ATOM 1175 C CA . ASN A 1 150 ? 3.996 5.448 -6.373 1.00 84.81 150 ASN A CA 1
ATOM 1176 C C . ASN A 1 150 ? 3.570 6.642 -7.240 1.00 84.81 150 ASN A C 1
ATOM 1178 O O . ASN A 1 150 ? 2.402 7.017 -7.231 1.00 84.81 150 ASN A O 1
ATOM 1182 N N . TYR A 1 151 ? 4.474 7.209 -8.039 1.00 80.56 151 TYR A N 1
ATOM 1183 C CA . TYR A 1 151 ? 4.185 8.388 -8.872 1.00 80.56 151 TYR A CA 1
ATOM 1184 C C . TYR A 1 151 ? 2.955 8.248 -9.799 1.00 80.56 151 TYR A C 1
ATOM 1186 O O . TYR A 1 151 ? 2.350 9.241 -10.194 1.00 80.56 151 TYR A O 1
ATOM 1194 N N . ARG A 1 152 ? 2.545 7.025 -10.168 1.00 80.25 152 ARG A N 1
ATOM 1195 C CA . ARG A 1 152 ? 1.352 6.791 -11.002 1.00 80.25 152 ARG A CA 1
ATOM 1196 C C . ARG A 1 152 ? 0.047 7.066 -10.258 1.00 80.25 152 ARG A C 1
ATOM 1198 O O . ARG A 1 152 ? -0.992 7.254 -10.884 1.00 80.25 152 ARG A O 1
ATOM 1205 N N . TRP A 1 153 ? 0.091 7.129 -8.932 1.00 81.56 153 TRP A N 1
ATOM 1206 C CA . TRP A 1 153 ? -1.049 7.494 -8.097 1.00 81.56 153 TRP A CA 1
ATOM 1207 C C . TRP A 1 153 ? -1.430 8.965 -8.232 1.00 81.56 153 TRP A C 1
ATOM 1209 O O . TRP A 1 153 ? -2.592 9.314 -8.029 1.00 81.56 153 TRP A O 1
ATOM 1219 N N . ASP A 1 154 ? -0.503 9.811 -8.682 1.00 81.38 154 ASP A N 1
ATOM 1220 C CA . ASP A 1 154 ? -0.800 11.205 -9.013 1.00 81.38 154 ASP A CA 1
ATOM 1221 C C . ASP A 1 154 ? -1.726 11.333 -10.227 1.00 81.38 154 ASP A C 1
ATOM 1223 O O . ASP A 1 154 ? -2.337 12.379 -10.435 1.00 81.38 154 ASP A O 1
ATOM 1227 N N . TRP A 1 155 ? -1.887 10.263 -11.015 1.00 78.69 155 TRP A N 1
ATOM 1228 C CA . TRP A 1 155 ? -2.844 10.220 -12.121 1.00 78.69 155 TRP A CA 1
ATOM 1229 C C . TRP A 1 155 ? -4.284 10.025 -11.650 1.00 78.69 155 TRP A C 1
ATOM 1231 O O . TRP A 1 155 ? -5.211 10.223 -12.438 1.00 78.69 155 TRP A O 1
ATOM 1241 N N . LEU A 1 156 ? -4.484 9.607 -10.398 1.00 79.44 156 LEU A N 1
ATOM 1242 C CA . LEU A 1 156 ? -5.806 9.407 -9.829 1.00 79.44 156 LEU A CA 1
ATOM 1243 C C . LEU A 1 156 ? -6.436 10.750 -9.445 1.00 79.44 156 LEU A C 1
ATOM 1245 O O . LEU A 1 156 ? -5.760 11.684 -9.017 1.00 79.44 156 LEU A O 1
ATOM 1249 N N . THR A 1 157 ? -7.761 10.829 -9.564 1.00 82.94 157 THR A N 1
ATOM 1250 C CA . THR A 1 157 ? -8.525 12.007 -9.133 1.00 82.94 157 THR A CA 1
ATOM 1251 C C . THR A 1 157 ? -8.416 12.216 -7.619 1.00 82.94 157 THR A C 1
ATOM 1253 O O . THR A 1 157 ? -8.229 11.259 -6.863 1.00 82.94 157 THR A O 1
ATOM 1256 N N . GLU A 1 158 ? -8.624 13.448 -7.148 1.00 84.94 158 GLU A N 1
ATOM 1257 C CA . GLU A 1 158 ? -8.637 13.748 -5.706 1.00 84.94 158 GLU A CA 1
ATOM 1258 C C . GLU A 1 158 ? -9.667 12.912 -4.938 1.00 84.94 158 GLU A C 1
ATOM 1260 O O . GLU A 1 158 ? -9.421 12.505 -3.806 1.00 84.94 158 GLU A O 1
ATOM 1265 N N . ARG A 1 159 ? -10.778 12.531 -5.580 1.00 82.56 159 ARG A N 1
ATOM 1266 C CA . ARG A 1 159 ? -11.777 11.630 -4.990 1.00 82.56 159 ARG A CA 1
ATOM 1267 C C . ARG A 1 159 ? -11.205 10.249 -4.653 1.00 82.56 159 ARG A C 1
ATOM 1269 O O . ARG A 1 159 ? -11.598 9.654 -3.654 1.00 82.56 159 ARG A O 1
ATOM 1276 N N . HIS A 1 160 ? -10.296 9.724 -5.474 1.00 82.69 160 HIS A N 1
ATOM 1277 C CA . HIS A 1 160 ? -9.624 8.449 -5.201 1.00 82.69 160 HIS A CA 1
ATOM 1278 C C . HIS A 1 160 ? -8.598 8.591 -4.078 1.00 82.69 160 HIS A C 1
ATOM 1280 O O . HIS A 1 160 ? -8.543 7.744 -3.189 1.00 82.69 160 HIS A O 1
ATOM 1286 N N . LYS A 1 161 ? -7.821 9.680 -4.092 1.00 86.12 161 LYS A N 1
ATOM 1287 C CA . LYS A 1 161 ? -6.838 9.970 -3.041 1.00 86.12 161 LYS A CA 1
ATOM 1288 C C . LYS A 1 161 ? -7.515 10.179 -1.686 1.00 86.12 161 LYS A C 1
ATOM 1290 O O . LYS A 1 161 ? -7.002 9.713 -0.674 1.00 86.12 161 LYS A O 1
ATOM 1295 N N . GLN A 1 162 ? -8.679 10.827 -1.664 1.00 88.19 162 GLN A N 1
ATOM 1296 C CA . GLN A 1 162 ? -9.452 11.027 -0.442 1.00 88.19 162 GLN A CA 1
ATOM 1297 C C . GLN A 1 162 ? -9.966 9.702 0.124 1.00 88.19 162 GLN A C 1
ATOM 1299 O O . GLN A 1 162 ? -9.812 9.462 1.314 1.00 88.19 162 GLN A O 1
ATOM 1304 N N . PHE A 1 163 ? -10.462 8.794 -0.725 1.00 88.12 163 PHE A N 1
ATOM 1305 C CA . PHE A 1 163 ? -10.863 7.461 -0.270 1.00 88.12 163 PHE A CA 1
ATOM 1306 C C . PHE A 1 163 ? -9.705 6.708 0.404 1.00 88.12 163 PHE A C 1
ATOM 1308 O O . PHE A 1 163 ? -9.897 6.091 1.449 1.00 88.12 163 PHE A O 1
ATOM 1315 N N . LEU A 1 164 ? -8.491 6.789 -0.155 1.00 90.19 164 LEU A N 1
ATOM 1316 C CA . LEU A 1 164 ? -7.311 6.206 0.483 1.00 90.19 164 LEU A CA 1
ATOM 1317 C C . LEU A 1 164 ? -7.087 6.808 1.880 1.00 90.19 164 LEU A C 1
ATOM 1319 O O . LEU A 1 164 ? -6.971 6.062 2.842 1.00 90.19 164 LEU A O 1
ATOM 1323 N N . LYS A 1 165 ? -7.111 8.140 2.011 1.00 89.62 165 LYS A N 1
ATOM 1324 C CA . LYS A 1 165 ? -6.944 8.837 3.303 1.00 89.62 165 LYS A CA 1
ATOM 1325 C C . LYS A 1 165 ? -8.033 8.493 4.324 1.00 89.62 165 LYS A C 1
ATOM 1327 O O . LYS A 1 165 ? -7.769 8.487 5.523 1.00 89.62 165 LYS A O 1
ATOM 1332 N N . ASP A 1 166 ? -9.251 8.237 3.859 1.00 89.00 166 ASP A N 1
ATOM 1333 C CA . ASP A 1 166 ? -10.400 7.991 4.729 1.00 89.00 166 ASP A CA 1
ATOM 1334 C C . ASP A 1 166 ? -10.444 6.561 5.275 1.00 89.00 166 ASP A C 1
ATOM 1336 O O . ASP A 1 166 ? -11.039 6.354 6.337 1.00 89.00 166 ASP A O 1
ATOM 1340 N N . HIS A 1 167 ? -9.832 5.602 4.570 1.00 90.75 167 HIS A N 1
ATOM 1341 C CA . HIS A 1 167 ? -9.921 4.165 4.858 1.00 90.75 167 HIS A CA 1
ATOM 1342 C C . HIS A 1 167 ? -8.581 3.478 5.150 1.00 90.75 167 HIS A C 1
ATOM 1344 O O . HIS A 1 167 ? -8.586 2.338 5.621 1.00 90.75 167 HIS A O 1
ATOM 1350 N N . TYR A 1 168 ? -7.462 4.145 4.867 1.00 94.25 168 TYR A N 1
ATOM 1351 C CA . TYR A 1 168 ? -6.123 3.607 5.057 1.00 94.25 168 TYR A CA 1
ATOM 1352 C C . TYR A 1 168 ? -5.252 4.549 5.889 1.00 94.25 168 TYR A C 1
ATOM 1354 O O . TYR A 1 168 ? -5.268 5.774 5.748 1.00 94.25 168 TYR A O 1
ATOM 1362 N N . LEU A 1 169 ? -4.450 3.945 6.755 1.00 93.62 169 LEU A N 1
ATOM 1363 C CA . LEU A 1 169 ? -3.463 4.587 7.593 1.00 93.62 169 LEU A CA 1
ATOM 1364 C C . LEU A 1 169 ? -2.111 4.557 6.881 1.00 93.62 169 LEU A C 1
ATOM 1366 O O . LEU A 1 169 ? -1.527 3.491 6.688 1.00 93.62 169 LEU A O 1
ATOM 1370 N N . ALA A 1 170 ? -1.589 5.733 6.543 1.00 92.50 170 ALA A N 1
ATOM 1371 C CA . ALA A 1 170 ? -0.216 5.873 6.074 1.00 92.50 170 ALA A CA 1
ATOM 1372 C C . ALA A 1 170 ? 0.758 5.584 7.230 1.00 92.50 170 ALA A C 1
ATOM 1374 O O . ALA A 1 170 ? 0.796 6.341 8.204 1.00 92.50 170 ALA A O 1
ATOM 1375 N N . ILE A 1 171 ? 1.529 4.498 7.129 1.00 89.25 171 ILE A N 1
ATOM 1376 C CA . ILE A 1 171 ? 2.626 4.186 8.065 1.00 89.25 171 ILE A CA 1
ATOM 1377 C C . ILE A 1 171 ? 3.991 4.642 7.530 1.00 89.25 171 ILE A C 1
ATOM 1379 O O . ILE A 1 171 ? 4.920 4.850 8.301 1.00 89.25 171 ILE A O 1
ATOM 1383 N N . ASP A 1 172 ? 4.073 4.863 6.221 1.00 89.75 172 ASP A N 1
ATOM 1384 C CA . ASP A 1 172 ? 5.145 5.543 5.492 1.00 89.75 172 ASP A CA 1
ATOM 1385 C C . ASP A 1 172 ? 4.485 6.322 4.326 1.00 89.75 172 ASP A C 1
ATOM 1387 O O . ASP A 1 172 ? 3.369 5.954 3.936 1.00 89.75 172 ASP A O 1
ATOM 1391 N N . PRO A 1 173 ? 5.089 7.388 3.753 1.00 87.19 173 PRO A N 1
ATOM 1392 C CA . PRO A 1 173 ? 4.480 8.143 2.652 1.00 87.19 173 PRO A CA 1
ATOM 1393 C C . PRO A 1 173 ? 3.945 7.276 1.507 1.00 87.19 173 PRO A C 1
ATOM 1395 O O . PRO A 1 173 ? 2.902 7.596 0.923 1.00 87.19 173 PRO A O 1
ATOM 1398 N N . HIS A 1 174 ? 4.611 6.154 1.222 1.00 90.38 174 HIS A N 1
ATOM 1399 C CA . HIS A 1 174 ? 4.200 5.250 0.157 1.00 90.38 174 HIS A CA 1
ATOM 1400 C C . HIS A 1 174 ? 3.529 3.967 0.629 1.00 90.38 174 HIS A C 1
ATOM 1402 O O . HIS A 1 174 ? 3.007 3.248 -0.215 1.00 90.38 174 HIS A O 1
ATOM 1408 N N . PHE A 1 175 ? 3.453 3.697 1.930 1.00 94.12 175 PHE A N 1
ATOM 1409 C CA . PHE A 1 175 ? 2.894 2.452 2.448 1.00 94.12 175 PHE A CA 1
ATOM 1410 C C . PHE A 1 175 ? 1.698 2.708 3.363 1.00 94.12 175 PHE A C 1
ATOM 1412 O O . PHE A 1 175 ? 1.803 3.330 4.424 1.00 94.12 175 PHE A O 1
ATOM 1419 N N . HIS A 1 176 ? 0.551 2.178 2.952 1.00 95.38 176 HIS A N 1
ATOM 1420 C CA . HIS A 1 176 ? -0.745 2.418 3.569 1.00 95.38 176 HIS A CA 1
ATOM 1421 C C . HIS A 1 176 ? -1.356 1.088 4.004 1.00 95.38 176 HIS A C 1
ATOM 1423 O O . HIS A 1 176 ? -1.465 0.152 3.212 1.00 95.38 176 HIS A O 1
ATOM 1429 N N . LEU A 1 177 ? -1.765 1.010 5.266 1.00 96.12 177 LEU A N 1
ATOM 1430 C CA . LEU A 1 177 ? -2.457 -0.140 5.839 1.00 96.12 177 LEU A CA 1
ATOM 1431 C C . LEU A 1 177 ? -3.938 0.135 5.971 1.00 96.12 177 LEU A C 1
ATOM 1433 O O . LEU A 1 177 ? -4.331 1.250 6.297 1.00 96.12 177 LEU A O 1
ATOM 1437 N N . LEU A 1 178 ? -4.760 -0.889 5.799 1.00 96.00 178 LEU A N 1
ATOM 1438 C CA . LEU A 1 178 ? -6.181 -0.779 6.075 1.00 96.00 178 LEU A CA 1
ATOM 1439 C C . LEU A 1 178 ? -6.400 -0.380 7.540 1.00 96.00 178 LEU A C 1
ATOM 1441 O O . LEU A 1 178 ? -5.891 -1.028 8.455 1.00 96.00 178 LEU A O 1
ATOM 1445 N N . GLY A 1 179 ? -7.134 0.704 7.762 1.00 94.06 179 GLY A N 1
ATOM 1446 C CA . GLY A 1 179 ? -7.214 1.341 9.071 1.00 94.06 179 GLY A CA 1
ATOM 1447 C C . GLY A 1 179 ? -7.286 2.854 8.959 1.00 94.06 179 GLY A C 1
ATOM 1448 O O . GLY A 1 179 ? -7.144 3.421 7.886 1.00 94.06 179 GLY A O 1
ATOM 1449 N N . MET A 1 180 ? -7.535 3.546 10.060 1.00 91.12 180 MET A N 1
ATOM 1450 C CA . MET A 1 180 ? -7.694 5.000 10.028 1.00 91.12 180 MET A CA 1
ATOM 1451 C C . MET A 1 180 ? -7.547 5.602 11.418 1.00 91.12 180 MET A C 1
ATOM 1453 O O . MET A 1 180 ? -7.672 4.928 12.442 1.00 91.12 180 MET A O 1
ATOM 1457 N N . ARG A 1 181 ? -7.331 6.917 11.439 1.00 89.69 181 ARG A N 1
ATOM 1458 C CA . ARG A 1 181 ? -7.437 7.744 12.640 1.00 89.69 181 ARG A CA 1
ATOM 1459 C C . ARG A 1 181 ? -8.826 8.374 12.707 1.00 89.69 181 ARG A C 1
ATOM 1461 O O . ARG A 1 181 ? -9.316 8.915 11.712 1.00 89.69 181 ARG A O 1
ATOM 1468 N N . ARG A 1 182 ? -9.448 8.347 13.884 1.00 88.00 182 ARG A N 1
ATOM 1469 C CA . ARG A 1 182 ? -10.768 8.942 14.135 1.00 88.00 182 ARG A CA 1
ATOM 1470 C C . ARG A 1 182 ? -10.799 9.658 15.480 1.00 88.00 182 ARG A C 1
ATOM 1472 O O . ARG A 1 182 ? -10.176 9.214 16.441 1.00 88.00 182 ARG A O 1
ATOM 1479 N N . LYS A 1 183 ? -11.534 10.770 15.551 1.00 87.44 183 LYS A N 1
ATOM 1480 C CA . LYS A 1 183 ? -11.907 11.393 16.825 1.00 87.44 183 LYS A CA 1
ATOM 1481 C C . LYS A 1 183 ? -13.120 10.677 17.400 1.00 87.44 183 LYS A C 1
ATOM 1483 O O . LYS A 1 183 ? -14.037 10.318 16.660 1.00 87.44 183 LYS A O 1
ATOM 1488 N N . LEU A 1 184 ? -13.134 10.493 18.712 1.00 79.81 184 LEU A N 1
ATOM 1489 C CA . LEU A 1 184 ? -14.288 9.941 19.403 1.00 79.81 184 LEU A CA 1
ATOM 1490 C C . LEU A 1 184 ? -15.338 11.064 19.515 1.00 79.81 184 LEU A C 1
ATOM 1492 O O . LEU A 1 184 ? -15.157 11.997 20.288 1.00 79.81 184 LEU A O 1
ATOM 1496 N N . GLY A 1 185 ? -16.387 11.031 18.681 1.00 65.69 185 GLY A N 1
ATOM 1497 C CA . GLY A 1 185 ? -17.515 11.979 18.754 1.00 65.69 185 GLY A CA 1
ATOM 1498 C C . GLY A 1 185 ? -17.938 12.667 17.450 1.00 65.69 185 GLY A C 1
ATOM 1499 O O . GLY A 1 185 ? -19.061 13.151 17.385 1.00 65.69 185 GLY A O 1
ATOM 1500 N N . GLU A 1 186 ? -17.117 12.676 16.393 1.00 58.09 186 GLU A N 1
ATOM 1501 C CA . GLU A 1 186 ? -17.442 13.449 15.175 1.00 58.09 186 GLU A CA 1
ATOM 1502 C C . GLU A 1 186 ? -18.474 12.787 14.242 1.00 58.09 186 GLU A C 1
ATOM 1504 O O . GLU A 1 186 ? -19.055 13.503 13.442 1.00 58.09 186 GLU A O 1
ATOM 1509 N N . ASN A 1 187 ? -18.756 11.476 14.329 1.00 49.19 187 ASN A N 1
ATOM 1510 C CA . ASN A 1 187 ? -19.742 10.812 13.446 1.00 49.19 187 ASN A CA 1
ATOM 1511 C C . ASN A 1 187 ? -20.429 9.581 14.068 1.00 49.19 187 ASN A C 1
ATOM 1513 O O . ASN A 1 187 ? -20.728 8.585 13.408 1.00 49.19 187 ASN A O 1
ATOM 1517 N N . GLY A 1 188 ? -20.716 9.670 15.365 1.00 53.19 188 GLY A N 1
ATOM 1518 C CA . GLY A 1 188 ? -21.367 8.599 16.104 1.00 53.19 188 GLY A CA 1
ATOM 1519 C C . GLY A 1 188 ? -20.385 7.518 16.528 1.00 53.19 188 GLY A C 1
ATOM 1520 O O . GLY A 1 188 ? -19.301 7.345 15.975 1.00 53.19 188 GLY A O 1
ATOM 1521 N N . LYS A 1 189 ? -20.788 6.779 17.552 1.00 71.94 189 LYS A N 1
ATOM 1522 C CA . LYS A 1 189 ? -20.034 5.683 18.147 1.00 71.94 189 LYS A CA 1
ATOM 1523 C C . LYS A 1 189 ? -19.791 4.529 17.169 1.00 71.94 189 LYS A C 1
ATOM 1525 O O . LYS A 1 189 ? -19.533 3.450 17.641 1.00 71.94 189 LYS A O 1
ATOM 1530 N N . LYS A 1 190 ? -19.945 4.661 15.846 1.00 87.19 190 LYS A N 1
ATOM 1531 C CA . LYS A 1 190 ? -19.889 3.531 14.908 1.00 87.19 190 LYS A CA 1
ATOM 1532 C C . LYS A 1 190 ? -18.779 3.706 13.879 1.00 87.19 190 LYS A C 1
ATOM 1534 O O . LYS A 1 190 ? -18.738 4.708 13.173 1.00 87.19 190 LYS A O 1
ATOM 1539 N N . VAL A 1 191 ? -17.914 2.705 13.770 1.00 89.00 191 VAL A N 1
ATOM 1540 C CA . VAL A 1 191 ? -16.868 2.602 12.748 1.00 89.00 191 VAL A CA 1
ATOM 1541 C C . VAL A 1 191 ? -17.197 1.453 11.814 1.00 89.00 191 VAL A C 1
ATOM 1543 O O . VAL A 1 191 ? -17.583 0.378 12.259 1.00 89.00 191 VAL A O 1
ATOM 1546 N N . GLU A 1 192 ? -17.042 1.677 10.514 1.00 90.06 192 GLU A N 1
ATOM 1547 C CA . GLU A 1 192 ? -17.174 0.623 9.516 1.00 90.06 192 GLU A CA 1
ATOM 1548 C C . GLU A 1 192 ? -15.829 -0.079 9.295 1.00 90.06 192 GLU A C 1
ATOM 1550 O O . GLU A 1 192 ? -14.850 0.529 8.856 1.00 90.06 192 GLU A O 1
ATOM 1555 N N . ILE A 1 193 ? -15.800 -1.371 9.602 1.00 92.50 193 ILE A N 1
ATOM 1556 C CA . ILE A 1 193 ? -14.720 -2.292 9.277 1.00 92.50 193 ILE A CA 1
ATOM 1557 C C . ILE A 1 193 ? -15.048 -2.907 7.921 1.00 92.50 193 ILE A C 1
ATOM 1559 O O . ILE A 1 193 ? -16.020 -3.639 7.774 1.00 92.50 193 ILE A O 1
ATOM 1563 N N . VAL A 1 194 ? -14.245 -2.604 6.906 1.00 91.50 194 VAL A N 1
ATOM 1564 C CA . VAL A 1 194 ? -14.523 -3.037 5.523 1.00 91.50 194 VAL A CA 1
ATOM 1565 C C . VAL A 1 194 ? -13.997 -4.441 5.206 1.00 91.50 194 VAL A C 1
ATOM 1567 O O . VAL A 1 194 ? -14.346 -5.009 4.176 1.00 91.50 194 VAL A O 1
ATOM 1570 N N . ARG A 1 195 ? -13.164 -5.020 6.081 1.00 93.69 195 ARG A N 1
ATOM 1571 C CA . ARG A 1 195 ? -12.585 -6.362 5.916 1.00 93.69 195 ARG A CA 1
ATOM 1572 C C . ARG A 1 195 ? -12.560 -7.111 7.243 1.00 93.69 195 ARG A C 1
ATOM 1574 O O . ARG A 1 195 ? -12.029 -6.593 8.220 1.00 93.69 195 ARG A O 1
ATOM 1581 N N . THR A 1 196 ? -13.048 -8.347 7.261 1.00 95.19 196 THR A N 1
ATOM 1582 C CA . THR A 1 196 ? -12.901 -9.234 8.423 1.00 95.19 196 THR A CA 1
ATOM 1583 C C . THR A 1 196 ? -11.427 -9.544 8.691 1.00 95.19 196 THR A C 1
ATOM 1585 O O . THR A 1 196 ? -10.700 -9.909 7.767 1.00 95.19 196 THR A O 1
ATOM 1588 N N . GLY A 1 197 ? -10.985 -9.450 9.945 1.00 96.00 197 GLY A N 1
ATOM 1589 C CA . GLY A 1 197 ? -9.658 -9.898 10.364 1.00 96.00 197 GLY A CA 1
ATOM 1590 C C . GLY A 1 197 ? -9.156 -9.242 11.644 1.00 96.00 197 GLY A C 1
ATOM 1591 O O . GLY A 1 197 ? -9.944 -8.840 12.496 1.00 96.00 197 GLY A O 1
ATOM 1592 N N . ARG A 1 198 ? -7.829 -9.190 11.805 1.00 96.94 198 ARG A N 1
ATOM 1593 C CA . ARG A 1 198 ? -7.169 -8.728 13.035 1.00 96.94 198 ARG A CA 1
ATOM 1594 C C . ARG A 1 198 ? -6.799 -7.250 12.943 1.00 96.94 198 ARG A C 1
ATOM 1596 O O . ARG A 1 198 ? -6.078 -6.844 12.028 1.00 96.94 198 ARG A O 1
ATOM 1603 N N . TYR A 1 199 ? -7.234 -6.479 13.934 1.00 96.31 199 TYR A N 1
ATOM 1604 C CA . TYR A 1 199 ? -6.977 -5.047 14.043 1.00 96.31 199 TYR A CA 1
ATOM 1605 C C . TYR A 1 199 ? -6.404 -4.696 15.409 1.00 96.31 199 TYR A C 1
ATOM 1607 O O . TYR A 1 199 ? -6.898 -5.161 16.435 1.00 96.31 199 TYR A O 1
ATOM 1615 N N . LEU A 1 200 ? -5.390 -3.838 15.426 1.00 95.50 200 LEU A N 1
ATOM 1616 C CA . LEU A 1 200 ? -4.865 -3.241 16.649 1.00 95.50 200 LEU A CA 1
ATOM 1617 C C . LEU A 1 200 ? -5.470 -1.851 16.830 1.00 95.50 200 LEU A C 1
ATOM 1619 O O . LEU A 1 200 ? -5.387 -1.033 15.915 1.00 95.50 200 LEU A O 1
ATOM 1623 N N . PHE A 1 201 ? -6.048 -1.585 18.000 1.00 93.69 201 PHE A N 1
ATOM 1624 C CA . PHE A 1 201 ? -6.602 -0.283 18.372 1.00 93.69 201 PHE A CA 1
ATOM 1625 C C . PHE A 1 201 ? -5.678 0.412 19.360 1.00 93.69 201 PHE A C 1
ATOM 1627 O O . PHE A 1 201 ? -5.205 -0.207 20.308 1.00 93.69 201 PHE A O 1
ATOM 1634 N N . GLN A 1 202 ? -5.447 1.707 19.172 1.00 91.12 202 GLN A N 1
ATOM 1635 C CA . GLN A 1 202 ? -4.665 2.510 20.104 1.00 91.12 202 GLN A CA 1
ATOM 1636 C C . GLN A 1 202 ? -5.284 3.883 20.312 1.00 91.12 202 GLN A C 1
ATOM 1638 O O . GLN A 1 202 ? -5.690 4.557 19.361 1.00 91.12 202 GLN A O 1
ATOM 1643 N N . ALA A 1 203 ? -5.318 4.316 21.571 1.00 89.06 203 ALA A N 1
ATOM 1644 C CA . ALA A 1 203 ? -5.636 5.691 21.912 1.00 89.06 203 ALA A CA 1
ATOM 1645 C C . ALA A 1 203 ? -4.514 6.601 21.408 1.00 89.06 203 ALA A C 1
ATOM 1647 O O . ALA A 1 203 ? -3.329 6.284 21.515 1.00 89.06 203 ALA A O 1
ATOM 1648 N N . ASN A 1 204 ? -4.889 7.734 20.828 1.00 82.12 204 ASN A N 1
ATOM 1649 C CA . ASN A 1 204 ? -3.923 8.718 20.367 1.00 82.12 204 ASN A CA 1
ATOM 1650 C C . ASN A 1 204 ? -3.330 9.495 21.563 1.00 82.12 204 ASN A C 1
ATOM 1652 O O . ASN A 1 204 ? -3.764 9.328 22.706 1.00 82.12 204 ASN A O 1
ATOM 1656 N N . ARG A 1 205 ? -2.347 10.373 21.308 1.00 65.25 205 ARG A N 1
ATOM 1657 C CA . ARG A 1 205 ? -1.686 11.186 22.353 1.00 65.25 205 ARG A CA 1
ATOM 1658 C C . ARG A 1 205 ? -2.714 11.856 23.281 1.00 65.25 205 ARG A C 1
ATOM 1660 O O . ARG A 1 205 ? -3.541 12.637 22.819 1.00 65.25 205 ARG A O 1
ATOM 1667 N N . GLY A 1 206 ? -2.641 11.527 24.572 1.00 61.00 206 GLY A N 1
ATOM 1668 C CA . GLY A 1 206 ? -3.616 11.919 25.599 1.00 61.00 206 GLY A CA 1
ATOM 1669 C C . GLY A 1 206 ? -4.088 10.750 26.472 1.00 61.00 206 GLY A C 1
ATOM 1670 O O . GLY A 1 206 ? -4.578 10.979 27.572 1.00 61.00 206 GLY A O 1
ATOM 1671 N N . GLY A 1 207 ? -3.879 9.508 26.019 1.00 74.94 207 GLY A N 1
ATOM 1672 C CA . GLY A 1 207 ? -4.301 8.314 26.752 1.00 74.94 207 GLY A CA 1
ATOM 1673 C C . GLY A 1 207 ? -5.821 8.127 26.728 1.00 74.94 207 GLY A C 1
ATOM 1674 O O . GLY A 1 207 ? -6.523 8.717 25.907 1.00 74.94 207 GLY A O 1
ATOM 1675 N N . GLY A 1 208 ? -6.321 7.275 27.619 1.00 85.06 208 GLY A N 1
ATOM 1676 C CA . GLY A 1 208 ? -7.737 6.920 27.704 1.00 85.06 208 GLY A CA 1
ATOM 1677 C C . GLY A 1 208 ? -8.024 5.494 27.246 1.00 85.06 208 GLY A C 1
ATOM 1678 O O . GLY A 1 208 ? -7.160 4.796 26.716 1.00 85.06 208 GLY A O 1
ATOM 1679 N N . THR A 1 209 ? -9.250 5.053 27.495 1.00 89.44 209 THR A N 1
ATOM 1680 C CA . THR A 1 209 ? -9.717 3.709 27.153 1.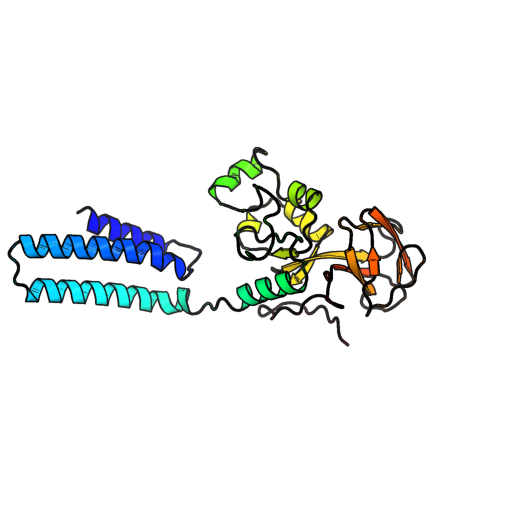00 89.44 209 THR A CA 1
ATOM 1681 C C . THR A 1 209 ? -10.475 3.727 25.835 1.00 89.44 209 THR A C 1
ATOM 1683 O O . THR A 1 209 ? -11.066 4.744 25.461 1.00 89.44 209 THR A O 1
ATOM 1686 N N . ILE A 1 210 ? -10.452 2.594 25.137 1.00 91.88 210 ILE A N 1
ATOM 1687 C CA . ILE A 1 210 ? -11.258 2.325 23.948 1.00 91.88 210 ILE A CA 1
ATOM 1688 C C . ILE A 1 210 ? -11.940 0.982 24.181 1.00 91.88 210 ILE A C 1
ATOM 1690 O O . ILE A 1 210 ? -11.297 0.020 24.600 1.00 91.88 210 ILE A O 1
ATOM 1694 N N . ASN A 1 211 ? -13.231 0.926 23.888 1.00 93.38 211 ASN A N 1
ATOM 1695 C CA . ASN A 1 211 ? -14.014 -0.293 23.873 1.00 93.38 211 ASN A CA 1
ATOM 1696 C C . ASN A 1 211 ? -14.621 -0.461 22.480 1.00 93.38 211 ASN A C 1
ATOM 1698 O O . ASN A 1 211 ? -15.126 0.507 21.908 1.00 93.38 211 ASN A O 1
ATOM 1702 N N . VAL A 1 212 ? -14.607 -1.686 21.969 1.00 94.19 212 VAL A N 1
ATOM 1703 C CA . VAL A 1 212 ? -15.209 -2.077 20.691 1.00 94.19 212 VAL A CA 1
ATOM 1704 C C . VAL A 1 212 ? -16.333 -3.058 20.995 1.00 94.19 212 VAL A C 1
ATOM 1706 O O . VAL A 1 212 ? -16.104 -4.067 21.656 1.00 94.19 212 VAL A O 1
ATOM 1709 N N . ASP A 1 213 ? -17.556 -2.727 20.589 1.00 94.25 213 ASP A N 1
ATOM 1710 C CA . ASP A 1 213 ? -18.786 -3.469 20.893 1.00 94.25 213 ASP A CA 1
ATOM 1711 C C . ASP A 1 213 ? -18.928 -3.788 22.392 1.00 94.25 213 ASP A C 1
ATOM 1713 O O . ASP A 1 213 ? -19.262 -4.896 22.803 1.00 94.25 213 ASP A O 1
ATOM 1717 N N . GLY A 1 214 ? -18.594 -2.803 23.233 1.00 91.19 214 GLY A N 1
ATOM 1718 C CA . GLY A 1 214 ? -18.613 -2.929 24.694 1.00 91.19 214 GLY A CA 1
ATOM 1719 C C . GLY A 1 214 ? -17.410 -3.659 25.302 1.00 91.19 214 GLY A C 1
ATOM 1720 O O . GLY A 1 214 ? -17.266 -3.652 26.522 1.00 91.19 214 GLY A O 1
ATOM 1721 N N . THR A 1 215 ? -16.509 -4.222 24.493 1.00 93.31 215 THR A N 1
ATOM 1722 C CA . THR A 1 215 ? -15.324 -4.948 24.972 1.00 93.31 215 THR A CA 1
ATOM 1723 C C . THR A 1 215 ? -14.104 -4.025 25.042 1.00 93.31 215 THR A C 1
ATOM 1725 O O . THR A 1 215 ? -13.732 -3.453 24.015 1.00 93.31 215 THR A O 1
ATOM 1728 N N . PRO A 1 216 ? -13.442 -3.876 26.205 1.00 92.62 216 PRO A N 1
ATOM 1729 C CA . PRO A 1 216 ? -12.216 -3.089 26.316 1.00 92.62 216 PRO A CA 1
ATOM 1730 C C . PRO A 1 216 ? -11.093 -3.625 25.428 1.00 92.62 216 PRO A C 1
ATOM 1732 O O . PRO A 1 216 ? -10.814 -4.823 25.421 1.00 92.62 216 PRO A O 1
ATOM 1735 N N . THR A 1 217 ? -10.423 -2.734 24.699 1.00 93.44 217 THR A N 1
ATOM 1736 C CA . THR A 1 217 ? -9.268 -3.091 23.865 1.00 93.44 217 THR A CA 1
ATOM 1737 C C . THR A 1 217 ? -7.963 -2.947 24.644 1.00 93.44 217 THR A C 1
ATOM 1739 O O . THR A 1 217 ? -7.771 -1.955 25.349 1.00 93.44 217 THR A O 1
ATOM 1742 N N . ASP A 1 218 ? -7.034 -3.883 24.453 1.00 91.81 218 ASP A N 1
ATOM 1743 C CA . ASP A 1 218 ? -5.644 -3.759 24.902 1.00 91.81 218 ASP A CA 1
ATOM 1744 C C . ASP A 1 218 ? -4.800 -3.171 23.752 1.00 91.81 218 ASP A C 1
ATOM 1746 O O . ASP A 1 218 ? -4.762 -3.763 22.671 1.00 91.81 218 ASP A O 1
ATOM 1750 N N . PRO A 1 219 ? -4.096 -2.039 23.946 1.00 88.31 219 PRO A N 1
ATOM 1751 C CA . PRO A 1 219 ? -3.310 -1.400 22.889 1.00 88.31 219 PRO A CA 1
ATOM 1752 C C . PRO A 1 219 ? -2.124 -2.234 22.381 1.00 88.31 219 PRO A C 1
ATOM 1754 O O . PRO A 1 219 ? -1.457 -1.820 21.429 1.00 88.31 219 PRO A O 1
ATOM 1757 N N . ARG A 1 220 ? -1.835 -3.376 23.016 1.00 89.62 220 ARG A N 1
ATOM 1758 C CA . ARG A 1 220 ? -0.783 -4.330 22.639 1.00 89.62 220 ARG A CA 1
ATOM 1759 C C . ARG A 1 220 ? -1.321 -5.629 22.049 1.00 89.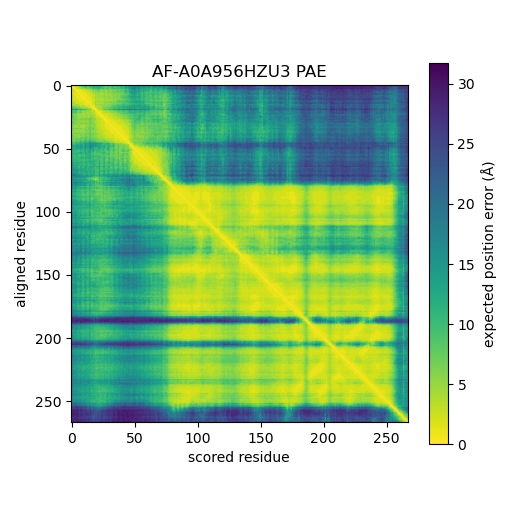62 220 ARG A C 1
ATOM 1761 O O . ARG A 1 220 ? -0.512 -6.455 21.639 1.00 89.62 220 ARG A O 1
ATOM 1768 N N . LYS A 1 221 ? -2.641 -5.840 22.041 1.00 93.94 221 LYS A N 1
ATOM 1769 C CA . LYS A 1 221 ? -3.248 -7.079 21.547 1.00 93.94 221 LYS A CA 1
ATOM 1770 C C . LYS A 1 221 ? -4.266 -6.780 20.452 1.00 93.94 221 LYS A C 1
ATOM 1772 O O . LYS A 1 221 ? -5.253 -6.088 20.703 1.00 93.94 221 LYS A O 1
ATOM 1777 N N . PRO A 1 222 ? -4.072 -7.323 19.244 1.00 96.12 222 PRO A N 1
ATOM 1778 C CA . PRO A 1 222 ? -5.056 -7.235 18.186 1.00 96.12 222 PRO A CA 1
ATOM 1779 C C . PRO A 1 222 ? -6.343 -7.958 18.564 1.00 96.12 222 PRO A C 1
ATOM 1781 O O . PRO A 1 222 ? -6.323 -9.026 19.176 1.00 96.12 222 PRO A O 1
ATOM 1784 N N . ILE A 1 223 ? -7.460 -7.411 18.110 1.00 96.06 223 ILE A N 1
ATOM 1785 C CA . ILE A 1 223 ? -8.784 -8.014 18.223 1.00 96.06 223 ILE A CA 1
ATOM 1786 C C 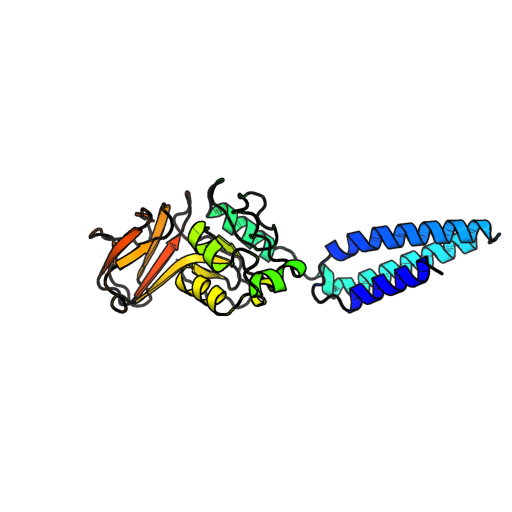. ILE A 1 223 ? -9.262 -8.460 16.844 1.00 96.06 223 ILE A C 1
ATOM 1788 O O . ILE A 1 223 ? -8.919 -7.854 15.826 1.00 96.06 223 ILE A O 1
ATOM 1792 N N . HIS A 1 224 ? -10.032 -9.543 16.802 1.00 96.75 224 HIS A N 1
ATOM 1793 C CA . HIS A 1 224 ? -10.654 -10.006 15.568 1.00 96.75 224 HIS A CA 1
ATOM 1794 C C . HIS A 1 224 ? -12.003 -9.308 15.385 1.00 96.75 224 HIS A C 1
ATOM 1796 O O . HIS A 1 224 ? -12.845 -9.366 16.277 1.00 96.75 224 HIS A O 1
ATOM 1802 N N . LEU A 1 225 ? -12.212 -8.673 14.234 1.00 96.19 225 LEU A N 1
ATOM 1803 C CA . LEU A 1 225 ? -13.461 -8.004 13.878 1.00 96.19 225 LEU A CA 1
ATOM 1804 C C . LEU A 1 225 ? -13.980 -8.546 12.553 1.00 96.19 225 LEU A C 1
ATOM 1806 O O . LEU A 1 225 ? -13.212 -8.742 11.611 1.00 96.19 225 LEU A O 1
ATOM 1810 N N . SER A 1 226 ? -15.289 -8.768 12.478 1.00 96.25 226 SER A N 1
ATOM 1811 C CA . SER A 1 226 ? -15.994 -9.014 11.221 1.00 96.25 226 SER A CA 1
ATOM 1812 C C . SER A 1 226 ? -16.065 -7.741 10.377 1.00 96.25 226 SER A C 1
ATOM 1814 O O . SER A 1 226 ? -15.976 -6.637 10.897 1.00 96.25 226 SER A O 1
ATOM 1816 N N . ALA A 1 227 ? -16.269 -7.869 9.069 1.00 94.00 227 ALA A N 1
ATOM 1817 C CA . ALA A 1 227 ? -16.688 -6.725 8.270 1.00 94.00 227 ALA A CA 1
ATOM 1818 C C . ALA A 1 227 ? -18.086 -6.249 8.717 1.00 94.00 227 ALA A C 1
ATOM 1820 O O . ALA A 1 227 ? -18.980 -7.067 8.939 1.00 94.00 227 ALA A O 1
ATOM 1821 N N . GLY A 1 228 ? -18.282 -4.936 8.837 1.00 93.25 228 GLY A N 1
ATOM 1822 C CA . GLY A 1 228 ? -19.534 -4.336 9.291 1.00 93.25 228 GLY A CA 1
ATOM 1823 C C . GLY A 1 228 ? -19.340 -3.082 10.140 1.00 93.25 228 GLY A C 1
ATOM 1824 O O . GLY A 1 228 ? -18.243 -2.542 10.257 1.00 93.25 228 GLY A O 1
ATOM 1825 N N . LYS A 1 229 ? -20.434 -2.586 10.725 1.00 93.31 229 LYS A N 1
ATOM 1826 C CA . LYS A 1 229 ? -20.416 -1.426 11.628 1.00 93.31 229 LYS A CA 1
ATOM 1827 C C . LYS A 1 229 ? -20.234 -1.894 13.071 1.00 93.31 229 LYS A C 1
ATOM 1829 O O . LYS A 1 229 ? -21.082 -2.626 13.566 1.00 93.31 229 LYS A O 1
ATOM 1834 N N . HIS A 1 230 ? -19.197 -1.394 13.733 1.00 93.56 230 HIS A N 1
ATOM 1835 C CA . HIS A 1 230 ? -18.833 -1.707 15.116 1.00 93.56 230 HIS A CA 1
ATOM 1836 C C . HIS A 1 230 ? -18.971 -0.482 16.008 1.00 93.56 230 HIS A C 1
ATOM 1838 O O . HIS A 1 230 ? -18.638 0.627 15.581 1.00 93.56 230 HIS A O 1
ATOM 1844 N N . GLU A 1 231 ? -19.451 -0.665 17.235 1.00 93.00 231 GLU A N 1
ATOM 1845 C CA . GLU A 1 231 ? -19.587 0.416 18.202 1.00 93.00 231 GLU A CA 1
ATOM 1846 C C . GLU A 1 231 ? -18.260 0.692 18.926 1.00 93.00 231 GLU A C 1
ATOM 1848 O O . GLU A 1 231 ? -17.749 -0.154 19.647 1.00 93.00 231 GLU A O 1
ATOM 1853 N N . ILE A 1 232 ? -17.706 1.892 18.778 1.00 92.38 232 ILE A N 1
ATOM 1854 C CA . ILE A 1 232 ? -16.521 2.377 19.477 1.00 92.38 232 ILE A CA 1
ATOM 1855 C C . ILE A 1 232 ? -16.935 3.364 20.568 1.00 92.38 232 ILE A C 1
ATOM 1857 O O . ILE A 1 232 ? -17.514 4.421 20.298 1.00 92.38 232 ILE A O 1
ATOM 1861 N N . THR A 1 233 ? -16.597 3.036 21.809 1.00 91.62 233 THR A N 1
ATOM 1862 C CA . THR A 1 233 ? -16.782 3.900 22.985 1.00 91.62 233 THR A CA 1
ATOM 1863 C C . THR A 1 233 ? -15.474 4.034 23.754 1.00 91.62 233 THR A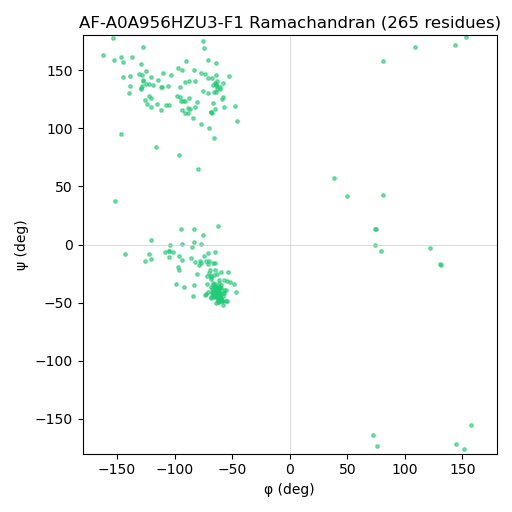 C 1
ATOM 1865 O O . THR A 1 233 ? -14.503 3.349 23.449 1.00 91.62 233 THR A O 1
ATOM 1868 N N . GLY A 1 234 ? -15.404 4.945 24.724 1.00 89.19 234 GLY A N 1
ATOM 1869 C CA . GLY A 1 234 ? -14.184 5.152 25.496 1.00 89.19 234 GLY A CA 1
ATOM 1870 C C . GLY A 1 234 ? -14.028 6.572 26.017 1.00 89.19 234 GLY A C 1
ATOM 1871 O O . GLY A 1 234 ? -14.909 7.413 25.841 1.00 89.19 234 GLY A O 1
ATOM 1872 N N . THR A 1 235 ? -12.891 6.825 26.657 1.00 88.88 235 THR A N 1
ATOM 1873 C CA . THR A 1 235 ? -12.499 8.154 27.155 1.00 88.88 235 THR A CA 1
ATOM 1874 C C . THR A 1 235 ? -11.425 8.814 26.295 1.00 88.88 235 THR A C 1
ATOM 1876 O O . THR A 1 235 ? -11.152 10.001 26.461 1.00 88.88 235 THR A O 1
ATOM 1879 N N . ALA A 1 236 ? -10.817 8.070 25.366 1.00 88.38 236 ALA A N 1
ATOM 1880 C CA . ALA A 1 236 ? -9.802 8.608 24.474 1.00 88.38 236 ALA A CA 1
ATOM 1881 C C . ALA A 1 236 ? -10.407 9.664 23.520 1.00 88.38 236 ALA A C 1
ATOM 1883 O O . ALA A 1 236 ? -11.401 9.377 22.852 1.00 88.38 236 ALA A O 1
ATOM 1884 N N . PRO A 1 237 ? -9.802 10.858 23.367 1.00 87.19 237 PRO A N 1
ATOM 1885 C CA . PRO A 1 237 ? -10.327 11.905 22.479 1.00 87.19 237 PRO A CA 1
ATOM 1886 C C . PRO A 1 237 ? -10.230 11.521 20.995 1.00 87.19 237 PRO A C 1
ATOM 1888 O O . PRO A 1 237 ? -10.998 11.976 20.147 1.00 87.19 237 PRO A O 1
ATOM 1891 N N . SER A 1 238 ? -9.260 10.674 20.656 1.00 89.31 238 SER A N 1
ATOM 1892 C CA . SER A 1 238 ? -9.126 10.068 19.338 1.00 89.31 238 SER A CA 1
ATOM 1893 C C . SER A 1 238 ? -8.413 8.730 19.444 1.00 89.31 238 SER A C 1
ATOM 1895 O O . SER A 1 238 ? -7.683 8.472 20.403 1.00 89.31 238 SER A O 1
ATOM 1897 N N . PHE A 1 239 ? -8.613 7.891 18.439 1.00 91.06 239 PHE A N 1
ATOM 1898 C CA . PHE A 1 239 ? -7.994 6.583 18.331 1.00 91.06 239 PHE A CA 1
ATOM 1899 C C . PHE A 1 239 ? -7.511 6.335 16.907 1.00 91.06 239 PHE A C 1
ATOM 1901 O O . PHE A 1 239 ? -7.923 6.994 15.945 1.00 91.06 239 PHE A O 1
ATOM 1908 N N . VAL A 1 240 ? -6.610 5.375 16.787 1.00 92.31 240 VAL A N 1
ATOM 1909 C CA . VAL A 1 240 ? -6.196 4.779 15.527 1.00 92.31 240 VAL A CA 1
ATOM 1910 C C . VAL A 1 240 ? -6.491 3.293 15.590 1.00 92.31 240 VAL A C 1
ATOM 1912 O O . VAL A 1 240 ? -6.355 2.674 16.645 1.00 92.31 240 VAL A O 1
ATOM 1915 N N . PHE A 1 241 ? -6.886 2.723 14.462 1.00 93.44 241 PHE A N 1
ATOM 1916 C CA . PHE A 1 241 ? -6.862 1.282 14.290 1.00 93.44 241 PHE A CA 1
ATOM 1917 C C . PHE A 1 241 ? -6.195 0.926 12.974 1.00 93.44 241 PHE A C 1
ATOM 1919 O O . PHE A 1 241 ? -6.292 1.681 12.004 1.00 93.44 241 PHE A O 1
ATOM 1926 N N . ALA A 1 242 ? -5.503 -0.205 12.957 1.00 95.56 242 ALA A N 1
ATOM 1927 C CA . ALA A 1 242 ? -4.797 -0.693 11.785 1.00 95.56 242 ALA A CA 1
ATOM 1928 C C . ALA A 1 242 ? -4.857 -2.214 11.713 1.00 95.56 242 ALA A C 1
ATOM 1930 O O . ALA A 1 242 ? -4.802 -2.904 12.732 1.00 95.56 242 ALA A O 1
ATOM 1931 N N . TRP A 1 243 ? -4.955 -2.720 10.492 1.00 96.69 243 TRP A N 1
ATOM 1932 C CA . TRP A 1 243 ? -4.763 -4.121 10.171 1.00 96.69 243 TRP A CA 1
ATOM 1933 C C . TRP A 1 243 ? -3.348 -4.566 10.554 1.00 96.69 243 TRP A C 1
ATOM 1935 O O . TRP A 1 243 ? -2.371 -3.877 10.252 1.00 96.69 243 TRP A O 1
ATOM 1945 N N . VAL A 1 244 ? -3.236 -5.736 11.181 1.00 96.00 244 VAL A N 1
ATOM 1946 C CA . VAL A 1 244 ? -1.942 -6.332 11.576 1.00 96.00 244 VAL A CA 1
ATOM 1947 C C . VAL A 1 244 ? -1.691 -7.703 10.946 1.00 96.00 244 VAL A C 1
ATOM 1949 O O . VAL A 1 244 ? -0.672 -8.342 11.191 1.00 96.00 244 VAL A O 1
ATOM 1952 N N . GLY A 1 245 ? -2.594 -8.162 10.086 1.00 94.25 245 GLY A N 1
ATOM 1953 C CA . GLY A 1 245 ? -2.421 -9.435 9.404 1.00 94.25 245 GLY A CA 1
ATOM 1954 C C . GLY A 1 245 ? -2.687 -10.648 10.277 1.00 94.25 245 GLY A C 1
ATOM 1955 O O . GLY A 1 245 ? -3.155 -10.535 11.410 1.00 94.25 245 GLY A O 1
ATOM 1956 N N . PRO A 1 246 ? -2.412 -11.841 9.734 1.00 92.75 246 PRO A N 1
ATOM 1957 C CA . PRO A 1 246 ? -2.682 -13.090 10.428 1.00 92.75 246 PRO A CA 1
ATOM 1958 C C . PRO A 1 246 ? -1.724 -13.339 11.595 1.00 92.75 246 PRO A C 1
ATOM 1960 O O . PRO A 1 246 ? -2.125 -14.009 12.541 1.00 92.75 246 PRO A O 1
ATOM 1963 N N . ASN A 1 247 ? -0.502 -12.790 11.554 1.00 92.94 247 ASN A N 1
ATOM 1964 C CA . ASN A 1 247 ? 0.601 -13.228 12.417 1.00 92.94 247 ASN A CA 1
ATOM 1965 C C . ASN A 1 247 ? 1.267 -12.118 13.243 1.00 92.94 247 ASN A C 1
ATOM 1967 O O . ASN A 1 247 ? 2.026 -12.448 14.150 1.00 92.94 247 ASN A O 1
ATOM 1971 N N . LEU A 1 248 ? 1.040 -10.832 12.949 1.00 93.69 248 LEU A N 1
ATOM 1972 C CA . LEU A 1 248 ? 1.696 -9.752 13.692 1.00 93.69 248 LEU A CA 1
ATOM 1973 C C . LEU A 1 248 ? 0.825 -9.253 14.845 1.00 93.69 248 LEU A C 1
ATOM 1975 O O . LEU A 1 248 ? -0.403 -9.238 14.772 1.00 93.69 248 LEU A O 1
ATOM 1979 N N . GLU A 1 249 ? 1.493 -8.784 15.895 1.00 92.50 249 GLU A N 1
ATOM 1980 C CA . GLU A 1 249 ? 0.862 -8.110 17.037 1.00 92.50 249 GLU A CA 1
ATOM 1981 C C . GLU A 1 249 ? 0.842 -6.580 16.875 1.00 92.50 249 GLU A C 1
ATOM 1983 O O . GLU A 1 249 ? 0.129 -5.879 17.587 1.00 92.50 249 GLU A O 1
ATOM 1988 N N . ALA A 1 250 ? 1.606 -6.055 15.915 1.00 90.06 250 ALA A N 1
ATOM 1989 C CA . ALA A 1 250 ? 1.714 -4.636 15.605 1.00 90.06 250 ALA A CA 1
ATOM 1990 C C . ALA A 1 250 ? 1.925 -4.424 14.095 1.00 90.06 250 ALA A C 1
ATOM 1992 O O . ALA A 1 250 ? 2.332 -5.360 13.399 1.00 90.06 250 ALA A O 1
ATOM 1993 N N . PRO A 1 251 ? 1.676 -3.208 13.570 1.00 88.25 251 PRO A N 1
ATOM 1994 C CA . PRO A 1 251 ? 2.024 -2.865 12.195 1.00 88.25 251 PRO A CA 1
ATOM 1995 C C . PRO A 1 251 ? 3.503 -3.165 11.879 1.00 88.25 251 PRO A C 1
ATOM 1997 O O . PRO A 1 251 ? 4.358 -3.002 12.755 1.00 88.25 251 PRO A O 1
ATOM 2000 N N . PRO A 1 252 ? 3.832 -3.590 10.645 1.00 89.50 252 PRO A N 1
ATOM 2001 C CA . PRO A 1 252 ? 5.199 -3.895 10.256 1.00 89.50 252 PRO A CA 1
ATOM 2002 C C . PRO A 1 252 ? 6.079 -2.644 10.337 1.00 89.50 252 PRO A C 1
ATOM 2004 O O . PRO A 1 252 ? 5.675 -1.547 9.948 1.00 89.50 252 PRO A O 1
ATOM 2007 N N . GLY A 1 253 ? 7.311 -2.825 10.811 1.00 82.00 253 GLY A N 1
ATOM 2008 C CA . GLY A 1 253 ? 8.336 -1.793 10.720 1.00 82.00 253 GLY A CA 1
ATOM 2009 C C . GLY A 1 253 ? 8.789 -1.620 9.272 1.00 82.00 253 GLY A C 1
ATOM 2010 O O . GLY A 1 253 ? 9.128 -2.596 8.605 1.00 82.00 253 GLY A O 1
ATOM 2011 N N . ILE A 1 254 ? 8.821 -0.377 8.801 1.00 81.44 254 ILE A N 1
ATOM 2012 C CA . ILE A 1 254 ? 9.358 -0.010 7.489 1.00 81.44 254 ILE A CA 1
ATOM 2013 C C . ILE A 1 254 ? 10.642 0.776 7.724 1.00 81.44 254 ILE A C 1
ATOM 2015 O O . ILE A 1 254 ? 10.686 1.638 8.603 1.00 81.44 254 ILE A O 1
ATOM 2019 N N . GLN A 1 255 ? 11.695 0.475 6.961 1.00 69.50 255 GLN A N 1
ATOM 2020 C CA . GLN A 1 255 ? 12.888 1.317 6.978 1.00 69.50 255 GLN A CA 1
ATOM 2021 C C . GLN A 1 255 ? 12.505 2.693 6.420 1.00 69.50 255 GLN A C 1
ATOM 2023 O O . GLN A 1 255 ? 12.084 2.767 5.266 1.00 69.50 255 GLN A O 1
ATOM 2028 N N . PRO A 1 256 ? 12.588 3.769 7.220 1.00 56.34 256 PRO A N 1
ATOM 2029 C CA . PRO A 1 256 ? 12.024 5.044 6.820 1.00 56.34 256 PRO A CA 1
ATOM 2030 C C . PRO A 1 256 ? 12.726 5.574 5.574 1.00 56.34 256 PRO A C 1
ATOM 2032 O O . PRO A 1 256 ? 13.957 5.603 5.493 1.00 56.34 256 PRO A O 1
ATOM 2035 N N . THR A 1 257 ? 11.932 6.085 4.637 1.00 52.44 257 THR A N 1
ATOM 2036 C CA . THR A 1 257 ? 12.435 7.101 3.717 1.00 52.44 257 THR A CA 1
ATOM 2037 C C . THR A 1 257 ? 12.781 8.329 4.561 1.00 52.44 257 THR A C 1
ATOM 2039 O O . THR A 1 257 ? 12.021 8.713 5.453 1.00 52.44 257 THR A O 1
ATOM 2042 N N . SER A 1 258 ? 13.975 8.897 4.377 1.00 39.41 258 SER A N 1
ATOM 2043 C CA . SER A 1 258 ? 14.453 10.060 5.135 1.00 39.41 258 SER A CA 1
ATOM 2044 C C . SER A 1 258 ? 13.362 11.141 5.214 1.00 39.41 258 SER A C 1
ATOM 2046 O O . SER A 1 258 ? 13.077 11.787 4.209 1.00 39.41 258 SER A O 1
ATOM 2048 N N . GLY A 1 259 ? 12.736 11.301 6.391 1.00 37.28 259 GLY A N 1
ATOM 2049 C CA . GLY A 1 259 ? 11.669 12.282 6.642 1.00 37.28 259 GLY A CA 1
ATOM 2050 C C . GLY A 1 259 ? 10.302 11.757 7.121 1.00 37.28 259 GLY A C 1
ATOM 2051 O O . GLY A 1 259 ? 9.434 12.583 7.401 1.00 37.28 259 GLY A O 1
ATOM 2052 N N . ALA A 1 260 ? 10.061 10.448 7.259 1.00 32.62 260 ALA A N 1
ATOM 2053 C CA . ALA A 1 260 ? 8.760 9.951 7.734 1.00 32.62 260 ALA A CA 1
ATOM 2054 C C . ALA A 1 260 ? 8.543 10.129 9.258 1.00 32.62 260 ALA A C 1
ATOM 2056 O O . ALA A 1 260 ? 9.385 9.768 10.082 1.00 32.62 260 ALA A O 1
ATOM 2057 N N . VAL A 1 261 ? 7.376 10.670 9.634 1.00 33.12 261 VAL A N 1
ATOM 2058 C CA . VAL A 1 261 ? 6.903 10.797 11.023 1.00 33.12 261 VAL A CA 1
ATOM 2059 C C . VAL A 1 261 ? 6.627 9.405 11.588 1.00 33.12 261 VAL A C 1
ATOM 2061 O O . VAL A 1 261 ? 5.687 8.735 11.169 1.00 33.12 261 VAL A O 1
ATOM 2064 N N . PHE A 1 262 ? 7.420 8.994 12.577 1.00 35.34 262 PHE A N 1
ATOM 2065 C CA . PHE A 1 262 ? 7.176 7.784 13.357 1.00 35.34 262 PHE A CA 1
ATOM 2066 C C . PHE A 1 262 ? 5.786 7.840 14.008 1.00 35.34 262 PHE A C 1
ATOM 2068 O O . PHE A 1 262 ? 5.523 8.673 14.882 1.00 35.34 262 PHE A O 1
ATOM 2075 N N . LEU A 1 263 ? 4.915 6.892 13.662 1.00 38.22 263 LEU A N 1
ATOM 2076 C CA . LEU A 1 263 ? 3.967 6.389 14.647 1.00 38.22 263 LEU A CA 1
ATOM 2077 C C . LEU A 1 263 ? 4.801 5.588 15.649 1.00 38.22 263 LEU A C 1
ATOM 2079 O O . LEU A 1 263 ? 5.228 4.470 15.377 1.00 38.22 263 LEU A O 1
ATOM 2083 N N . SER A 1 264 ? 5.107 6.205 16.790 1.00 31.36 264 SER A N 1
ATOM 2084 C CA . SER A 1 264 ? 5.690 5.493 17.923 1.00 31.36 264 SER A CA 1
ATOM 2085 C C . SER A 1 264 ? 4.650 4.506 18.450 1.00 31.36 264 SER A C 1
ATOM 2087 O O . SER A 1 264 ? 3.830 4.855 19.293 1.00 31.36 264 SER A O 1
ATOM 2089 N N . PHE A 1 265 ? 4.679 3.276 17.938 1.00 39.59 265 PHE A N 1
ATOM 2090 C CA . PHE A 1 265 ? 3.987 2.132 18.536 1.00 39.59 265 PHE A CA 1
ATOM 2091 C C . PHE A 1 265 ? 4.743 1.582 19.760 1.00 39.59 265 PHE A C 1
ATOM 2093 O O . PHE A 1 265 ? 4.292 0.638 20.402 1.00 39.59 265 PHE A O 1
ATOM 2100 N N . THR A 1 266 ? 5.877 2.195 20.118 1.00 31.66 266 THR A N 1
ATOM 2101 C CA . THR A 1 266 ? 6.689 1.843 21.284 1.00 31.66 266 THR A CA 1
ATOM 2102 C C . THR A 1 266 ? 7.351 3.083 21.878 1.00 31.66 266 THR A C 1
ATOM 2104 O O . THR A 1 266 ? 8.428 3.489 21.435 1.00 31.66 266 THR A O 1
ATOM 2107 N N . ARG A 1 267 ? 6.706 3.660 22.892 1.00 31.06 267 ARG A N 1
ATOM 2108 C CA . ARG A 1 267 ? 7.253 3.969 24.227 1.00 31.06 267 ARG A CA 1
ATOM 2109 C C . ARG A 1 267 ? 6.203 4.720 25.031 1.00 31.06 267 ARG A C 1
ATOM 2111 O O . ARG A 1 267 ? 5.669 5.715 24.495 1.00 31.06 267 ARG A O 1
#

Foldseek 3Di:
DVLVVLLVVLVVCCVPPPDQEPVSCVVVVVSNVVSLVVVLVVCVVVVDDPVVSVVVSVVSVVVVVVVCVVCCVVHVVDDCQLLVLLLVLLPQQADQAFAEAEQPCSNVSHDDLDDNSHLDPVCLVVLVVVVDDHLLVSCLVRVHQKYFYDPSCVSHDVVNVVSQQDQWDPQAPGITGGKYKDFDPPPAQKDFDSAWFWKAKDFDPPDKWKAKQNHTHDNQATDTDHGGIIGIDIDRRMMIMGRRHDDGSDRDDRDYDPPTDHPCSDD

Solvent-accessible surface area (backbone atoms only — not comparable to full-atom values): 15221 Å² total; per-residue (Å²): 112,71,57,61,54,50,51,52,49,55,51,50,52,60,74,67,45,90,73,59,51,63,70,64,50,56,65,47,51,55,52,51,49,53,40,48,52,54,50,53,52,53,45,54,72,70,70,52,57,69,69,59,55,50,52,53,50,49,50,52,52,52,50,50,48,51,50,52,59,68,42,31,71,70,28,64,65,62,70,63,60,61,60,50,37,51,40,52,32,49,56,62,39,38,50,73,82,41,29,54,45,49,32,73,77,75,61,77,80,32,42,76,83,54,92,73,53,60,66,48,80,94,46,50,65,39,45,74,73,60,79,37,77,42,71,50,61,50,48,69,73,63,41,44,56,34,40,37,61,54,83,72,57,74,75,50,54,68,72,40,56,47,51,47,62,69,50,25,32,71,74,38,99,42,39,28,30,30,23,31,76,44,59,64,71,84,73,58,54,56,47,76,36,82,52,62,44,36,32,34,46,37,54,37,99,86,45,61,48,47,19,54,72,84,42,76,62,48,72,72,48,54,44,80,42,66,54,44,79,41,40,50,49,65,68,20,67,27,36,36,37,34,50,14,29,86,78,42,62,52,70,67,80,64,76,71,62,94,84,61,75,78,79,73,89,77,130

Nearest PDB structures (foldseek):
  6b4s-assembly1_B  TM=2.509E-01  e=2.005E+00  Bertholletia excelsa
  1ex5-assembly1_D  TM=2.709E-01  e=7.460E+00  Oryctolagus cuniculus

Sequence (267 aa):
MVSACFVAFSMLAFAINPTPFPYNFLAIAGVLLLSALESLHRLRESGLRLPTVVIVALLLVQGADWCVLRFKTRYMSQTNEVQLSYIRAAEAVTGAHDPVIDGVGMVLTRPVPGRDWLLHSSLRTKYGHGERETFRYYLQRHAPPVVITNYRWDWLTERHKQFLKDHYLAIDPHFHLLGMRRKLGENGKKVEIVRTGRYLFQANRGGGTINVDGTPTDPRKPIHLSAGKHEITGTAPSFVFAWVGPNLEAPPGIQPTSGAVFLSFTR

Mean predicted aligned error: 10.74 Å

Radius of gyration: 25.8 Å; Cα contacts (8 Å, |Δi|>4): 376; chains: 1; bounding box: 63×30×75 Å